Protein AF-A0A094K9C2-F1 (afdb_monomer_lite)

pLDDT: mean 90.81, std 15.38, range [32.78, 98.88]

Structure (mmCIF, N/CA/C/O backbone):
data_AF-A0A094K9C2-F1
#
_entry.id   AF-A0A094K9C2-F1
#
loop_
_atom_site.group_PDB
_atom_site.id
_atom_site.type_symbol
_atom_site.label_atom_id
_atom_site.label_alt_id
_atom_site.label_comp_id
_atom_site.label_asym_id
_atom_site.label_entity_id
_atom_site.label_seq_id
_atom_site.pdbx_PDB_ins_code
_atom_site.Cartn_x
_atom_site.Cartn_y
_atom_site.Cartn_z
_atom_site.occupancy
_atom_site.B_iso_or_equiv
_atom_site.auth_seq_id
_atom_site.auth_comp_id
_atom_site.auth_asym_id
_atom_site.auth_atom_id
_atom_site.pdbx_PDB_model_num
ATOM 1 N N . ILE A 1 1 ? -1.248 -22.052 -5.541 1.00 94.19 1 ILE A N 1
ATOM 2 C CA . ILE A 1 1 ? -1.970 -20.773 -5.711 1.00 94.19 1 ILE A CA 1
ATOM 3 C C . ILE A 1 1 ? -3.415 -20.820 -5.223 1.00 94.19 1 ILE A C 1
ATOM 5 O O . ILE A 1 1 ? -3.643 -20.237 -4.182 1.00 94.19 1 ILE A O 1
ATOM 9 N N . LEU A 1 2 ? -4.373 -21.532 -5.845 1.00 97.00 2 LEU A N 1
ATOM 10 C CA . LEU A 1 2 ? -5.780 -21.527 -5.376 1.00 97.00 2 LEU A CA 1
ATOM 11 C C . LEU A 1 2 ? -5.938 -21.926 -3.900 1.00 97.00 2 LEU A C 1
ATOM 13 O O . LEU A 1 2 ? -6.577 -21.211 -3.142 1.00 97.00 2 LEU A O 1
ATOM 17 N N . ARG A 1 3 ? -5.263 -23.001 -3.473 1.00 98.62 3 ARG A N 1
ATOM 18 C CA . ARG A 1 3 ? -5.186 -23.404 -2.058 1.00 98.62 3 ARG A CA 1
ATOM 19 C C . ARG A 1 3 ? -4.728 -22.262 -1.142 1.00 98.62 3 ARG A C 1
ATOM 21 O O . ARG A 1 3 ? -5.264 -22.092 -0.056 1.00 98.62 3 ARG A O 1
ATOM 28 N N . ASP A 1 4 ? -3.720 -21.507 -1.570 1.00 98.69 4 ASP A N 1
ATOM 29 C CA . ASP A 1 4 ? -3.123 -20.438 -0.767 1.00 98.69 4 ASP A CA 1
ATOM 30 C C . ASP A 1 4 ? -4.064 -19.223 -0.717 1.00 98.69 4 ASP A C 1
ATOM 32 O O . ASP A 1 4 ? -4.244 -18.628 0.341 1.00 98.69 4 ASP A O 1
ATOM 36 N N . ILE A 1 5 ? -4.746 -18.922 -1.830 1.00 98.56 5 ILE A N 1
ATOM 37 C CA . ILE A 1 5 ? -5.812 -17.912 -1.886 1.00 98.56 5 ILE A CA 1
ATOM 38 C C . ILE A 1 5 ? -6.942 -18.281 -0.920 1.00 98.56 5 ILE A C 1
ATOM 40 O O . ILE A 1 5 ? -7.368 -17.438 -0.138 1.00 98.56 5 ILE A O 1
ATOM 44 N N . ASP A 1 6 ? -7.389 -19.537 -0.918 1.00 98.31 6 ASP A N 1
ATOM 45 C CA . ASP A 1 6 ? -8.469 -20.010 -0.044 1.00 98.31 6 ASP A CA 1
ATOM 46 C C . ASP A 1 6 ? -8.059 -19.987 1.448 1.00 98.31 6 ASP A C 1
ATOM 48 O O . ASP A 1 6 ? -8.864 -19.660 2.329 1.00 98.31 6 ASP A O 1
ATOM 52 N N . ALA A 1 7 ? -6.784 -20.253 1.751 1.00 98.62 7 ALA A N 1
ATOM 53 C CA . ALA A 1 7 ? -6.244 -20.121 3.104 1.00 98.62 7 ALA A CA 1
ATOM 54 C C . ALA A 1 7 ? -6.258 -18.660 3.592 1.00 98.62 7 ALA A C 1
ATOM 56 O O . ALA A 1 7 ? -6.648 -18.391 4.732 1.00 98.62 7 ALA A O 1
ATOM 57 N N . ILE A 1 8 ? -5.895 -17.707 2.728 1.00 98.69 8 ILE A N 1
ATOM 58 C CA . ILE A 1 8 ? -5.974 -16.272 3.037 1.00 98.69 8 ILE A CA 1
ATOM 59 C C . ILE A 1 8 ? -7.427 -15.794 3.110 1.00 98.69 8 ILE A C 1
ATOM 61 O O . ILE A 1 8 ? -7.769 -15.038 4.018 1.00 98.69 8 ILE A O 1
ATOM 65 N N . ALA A 1 9 ? -8.310 -16.296 2.244 1.00 98.62 9 ALA A N 1
ATOM 66 C CA . ALA A 1 9 ? -9.741 -16.001 2.278 1.00 98.62 9 ALA A CA 1
ATOM 67 C C . ALA A 1 9 ? -10.360 -16.336 3.642 1.00 98.62 9 ALA A C 1
ATOM 69 O O . ALA A 1 9 ? -11.188 -15.584 4.149 1.00 98.62 9 ALA A O 1
ATOM 70 N N . THR A 1 10 ? -9.906 -17.419 4.281 1.00 98.50 10 THR A N 1
ATOM 71 C CA . THR A 1 10 ? -10.320 -17.773 5.648 1.00 98.50 10 THR A CA 1
ATOM 72 C C . THR A 1 10 ? -9.982 -16.665 6.652 1.00 98.50 10 THR A C 1
ATOM 74 O O . THR A 1 10 ? -10.797 -16.352 7.516 1.00 98.50 10 THR A O 1
ATOM 77 N N . GLN A 1 11 ? -8.814 -16.026 6.533 1.00 98.69 11 GLN A N 1
ATOM 78 C CA . GLN A 1 11 ? -8.417 -14.933 7.429 1.00 98.69 11 GLN A CA 1
ATOM 79 C C . GLN A 1 11 ? -9.176 -13.641 7.123 1.00 98.69 11 GLN A C 1
ATOM 81 O O . GLN A 1 11 ? -9.660 -12.980 8.038 1.00 98.69 11 GLN A O 1
ATOM 86 N N . LEU A 1 12 ? -9.353 -13.316 5.843 1.00 98.69 12 LEU A N 1
ATOM 87 C CA . LEU A 1 12 ? -10.124 -12.144 5.422 1.00 98.69 12 LEU A CA 1
ATOM 88 C C . LEU A 1 12 ? -11.598 -12.255 5.844 1.00 98.69 12 LEU A C 1
ATOM 90 O O . LEU A 1 12 ? -12.168 -11.280 6.325 1.00 98.69 12 LEU A O 1
ATOM 94 N N . LYS A 1 13 ? -12.186 -13.459 5.797 1.00 98.31 13 LYS A N 1
ATOM 95 C CA . LYS A 1 13 ? -13.528 -13.727 6.339 1.00 98.31 13 LYS A CA 1
ATOM 96 C C . LYS A 1 13 ? -13.621 -13.497 7.844 1.00 98.31 13 LYS A C 1
ATOM 98 O O . LYS A 1 13 ? -14.653 -13.028 8.305 1.00 98.31 13 LYS A O 1
ATOM 103 N N . ARG A 1 14 ? -12.566 -13.777 8.619 1.00 98.56 14 ARG A N 1
ATOM 104 C CA . ARG A 1 14 ? -12.552 -13.455 10.060 1.00 98.56 14 ARG A CA 1
ATOM 105 C C . ARG A 1 14 ? -12.643 -11.947 10.289 1.00 98.56 14 ARG A C 1
ATOM 107 O O . ARG A 1 14 ? -13.400 -11.527 11.157 1.00 98.56 14 ARG A O 1
ATOM 114 N N . LEU A 1 15 ? -11.918 -11.152 9.498 1.00 98.50 15 LEU A N 1
ATOM 115 C CA . LEU A 1 15 ? -11.990 -9.687 9.550 1.00 98.50 15 LEU A CA 1
ATOM 116 C C . LEU A 1 15 ? -13.368 -9.179 9.110 1.00 98.50 15 LEU A C 1
ATOM 118 O O . LEU A 1 15 ? -13.949 -8.331 9.781 1.00 98.50 15 LEU A O 1
ATOM 122 N N . GLN A 1 16 ? -13.933 -9.758 8.049 1.00 97.62 16 GLN A N 1
ATOM 123 C CA . GLN A 1 16 ? -15.275 -9.418 7.577 1.00 97.62 16 GLN A CA 1
ATOM 124 C C . GLN A 1 16 ? -16.346 -9.698 8.632 1.00 97.62 16 GLN A C 1
ATOM 126 O O . GLN A 1 16 ? -17.168 -8.831 8.911 1.00 97.62 16 GLN A O 1
ATOM 131 N N . SER A 1 17 ? -16.320 -10.879 9.254 1.00 96.75 17 SER A N 1
ATOM 132 C CA . SER A 1 17 ? -17.255 -11.238 10.327 1.00 96.75 17 SER A CA 1
ATOM 133 C C . SER A 1 17 ? -17.129 -10.331 11.552 1.00 96.75 17 SER A C 1
ATOM 135 O O . SER A 1 17 ? -18.086 -10.199 12.307 1.00 96.75 17 SER A O 1
ATOM 137 N N . ALA A 1 18 ? -15.968 -9.701 11.746 1.00 97.19 18 ALA A N 1
ATOM 138 C CA . ALA A 1 18 ? -15.729 -8.712 12.792 1.00 97.19 18 ALA A CA 1
ATOM 139 C C . ALA A 1 18 ? -16.073 -7.269 12.364 1.00 97.19 18 ALA A C 1
ATOM 141 O O . ALA A 1 18 ? -15.839 -6.342 13.134 1.00 97.19 18 ALA A O 1
ATOM 142 N N . GLY A 1 19 ? -16.600 -7.055 11.152 1.00 94.88 19 GLY A N 1
ATOM 143 C CA . GLY A 1 19 ? -16.937 -5.724 10.639 1.00 94.88 19 GLY A CA 1
ATOM 144 C C . GLY A 1 19 ? -15.720 -4.850 10.317 1.00 94.88 19 GLY A C 1
ATOM 145 O O . GLY A 1 19 ? -15.840 -3.629 10.287 1.00 94.88 19 GLY A O 1
ATOM 146 N N . VAL A 1 20 ? -14.546 -5.449 10.096 1.00 96.62 20 VAL A N 1
ATOM 147 C CA . VAL A 1 20 ? -13.292 -4.719 9.862 1.00 96.62 20 VAL A CA 1
ATOM 148 C C . VAL A 1 20 ? -13.073 -4.517 8.358 1.00 96.62 20 VAL A C 1
ATOM 150 O O . VAL A 1 20 ? -12.839 -5.508 7.661 1.00 96.62 20 VAL A O 1
ATOM 153 N N . PRO A 1 21 ? -13.109 -3.280 7.829 1.00 97.06 21 PRO A N 1
ATOM 154 C CA . PRO A 1 21 ? -12.681 -3.006 6.460 1.00 97.06 21 PRO A CA 1
ATOM 155 C C . PRO A 1 21 ? -11.156 -3.125 6.329 1.00 97.06 21 PRO A C 1
ATOM 157 O O . PRO A 1 21 ? -10.413 -2.814 7.260 1.00 97.06 21 PRO A O 1
ATOM 160 N N . VAL A 1 22 ? -10.683 -3.567 5.163 1.00 98.56 22 VAL A N 1
ATOM 161 C CA . VAL A 1 22 ? -9.264 -3.850 4.912 1.00 98.56 22 VAL A CA 1
ATOM 162 C C . VAL A 1 22 ? -8.790 -3.133 3.656 1.00 98.56 22 VAL A C 1
ATOM 164 O O . VAL A 1 22 ? -9.311 -3.361 2.567 1.00 98.56 22 VAL A O 1
ATOM 167 N N . LEU A 1 23 ? -7.734 -2.332 3.797 1.00 98.75 23 LEU A N 1
ATOM 168 C CA . LEU A 1 23 ? -6.911 -1.875 2.679 1.00 98.75 23 LEU A CA 1
ATOM 169 C C . LEU A 1 23 ? -6.108 -3.073 2.142 1.00 98.75 23 LEU A C 1
ATOM 171 O O . LEU A 1 23 ? -5.071 -3.449 2.689 1.00 98.75 23 LEU A O 1
ATOM 175 N N . TRP A 1 24 ? -6.634 -3.731 1.111 1.00 98.88 24 TRP A N 1
ATOM 176 C CA . TRP A 1 24 ? -6.108 -4.978 0.564 1.00 98.88 24 TRP A CA 1
ATOM 177 C C . TRP A 1 24 ? -5.180 -4.700 -0.619 1.00 98.88 24 TRP A C 1
ATOM 179 O O . TRP A 1 24 ? -5.627 -4.337 -1.706 1.00 98.88 24 TRP A O 1
ATOM 189 N N . ARG A 1 25 ? -3.873 -4.899 -0.414 1.00 98.81 25 ARG A N 1
ATOM 190 C CA . ARG A 1 25 ? -2.814 -4.614 -1.398 1.00 98.81 25 ARG A CA 1
ATOM 191 C C . ARG A 1 25 ? -2.071 -5.890 -1.833 1.00 98.81 25 ARG A C 1
ATOM 193 O O . ARG A 1 25 ? -0.925 -6.108 -1.433 1.00 98.81 25 ARG A O 1
ATOM 200 N N . PRO A 1 26 ? -2.717 -6.796 -2.590 1.00 98.62 26 PRO A N 1
ATOM 201 C CA . PRO A 1 26 ? -2.094 -8.035 -3.037 1.00 98.62 26 PRO A CA 1
ATOM 202 C C . PRO A 1 26 ? -1.138 -7.786 -4.206 1.00 98.62 26 PRO A C 1
ATOM 204 O O . PRO A 1 26 ? -1.289 -6.820 -4.949 1.00 98.62 26 PRO A O 1
ATOM 207 N N . LEU A 1 27 ? -0.208 -8.722 -4.422 1.00 98.56 27 LEU A N 1
ATOM 208 C CA . LEU A 1 27 ? 0.710 -8.709 -5.570 1.00 98.56 27 LEU A CA 1
ATOM 209 C C . LEU A 1 27 ? 1.489 -7.383 -5.716 1.00 98.56 27 LEU A C 1
ATOM 211 O O . LEU A 1 27 ? 1.719 -6.924 -6.834 1.00 98.56 27 LEU A O 1
ATOM 215 N N . HIS A 1 28 ? 1.865 -6.765 -4.593 1.00 98.69 28 HIS A N 1
ATOM 216 C CA . HIS A 1 28 ? 2.581 -5.490 -4.571 1.00 98.69 28 HIS A CA 1
ATOM 217 C C . HIS A 1 28 ? 3.920 -5.547 -5.318 1.00 98.69 28 HIS A C 1
ATOM 219 O O . HIS A 1 28 ? 4.510 -6.618 -5.473 1.00 98.69 28 HIS A O 1
ATOM 225 N N . GLU A 1 29 ? 4.363 -4.397 -5.824 1.00 98.50 29 GLU A N 1
ATOM 226 C CA . GLU A 1 29 ? 5.619 -4.204 -6.555 1.00 98.50 29 GLU A CA 1
ATOM 227 C C . GLU A 1 29 ? 5.804 -5.138 -7.765 1.00 98.50 29 GLU A C 1
ATOM 229 O O . GLU A 1 29 ? 6.920 -5.492 -8.152 1.00 98.50 29 GLU A O 1
ATOM 234 N N . ALA A 1 30 ? 4.701 -5.554 -8.400 1.00 97.81 30 ALA A N 1
ATOM 235 C CA . ALA A 1 30 ? 4.742 -6.515 -9.502 1.00 97.81 30 ALA A CA 1
ATOM 236 C C . ALA A 1 30 ? 5.649 -6.052 -10.657 1.00 97.81 30 ALA A C 1
ATOM 238 O O . ALA A 1 30 ? 6.379 -6.868 -11.222 1.00 97.81 30 ALA A O 1
ATOM 239 N N . GLU A 1 31 ? 5.646 -4.753 -10.976 1.00 98.06 31 GLU A N 1
ATOM 240 C CA . GLU A 1 31 ? 6.431 -4.199 -12.088 1.00 98.06 31 GLU A CA 1
ATOM 241 C C . GLU A 1 31 ? 7.947 -4.327 -11.915 1.00 98.06 31 GLU A C 1
ATOM 243 O O . GLU A 1 31 ? 8.674 -4.335 -12.908 1.00 98.06 31 GLU A O 1
ATOM 248 N N . GLY A 1 32 ? 8.417 -4.476 -10.674 1.00 97.69 32 GLY A N 1
ATOM 249 C CA . GLY A 1 32 ? 9.825 -4.670 -10.356 1.00 97.69 32 GLY A CA 1
ATOM 250 C C . GLY A 1 32 ? 10.366 -6.043 -10.753 1.00 97.69 32 GLY A C 1
ATOM 251 O O . GLY A 1 32 ? 11.561 -6.212 -10.993 1.00 97.69 32 GLY A O 1
ATOM 252 N N . GLY A 1 33 ? 9.492 -7.051 -10.834 1.00 98.00 33 GLY A N 1
ATOM 253 C CA . GLY A 1 33 ? 9.846 -8.409 -11.252 1.00 98.00 33 GLY A CA 1
ATOM 254 C C . GLY A 1 33 ? 10.665 -9.226 -10.242 1.00 98.00 33 GLY A C 1
ATOM 255 O O . GLY A 1 33 ? 10.911 -10.406 -10.494 1.00 98.00 33 GLY A O 1
ATOM 256 N N . TRP A 1 34 ? 11.058 -8.649 -9.101 1.00 98.44 34 TRP A N 1
ATOM 257 C CA . TRP A 1 34 ? 11.782 -9.353 -8.032 1.00 98.44 34 TRP A CA 1
ATOM 258 C C . TRP A 1 34 ? 10.898 -10.314 -7.235 1.00 98.44 34 TRP A C 1
ATOM 260 O O . TRP A 1 34 ? 11.391 -11.308 -6.701 1.00 98.44 34 TRP A O 1
ATOM 270 N N . PHE A 1 35 ? 9.587 -10.078 -7.200 1.00 98.69 35 PHE A N 1
ATOM 271 C CA . PHE A 1 35 ? 8.633 -11.051 -6.687 1.00 98.69 35 PHE A CA 1
ATOM 272 C C . PHE A 1 35 ? 8.139 -11.994 -7.781 1.00 98.69 35 PHE A C 1
ATOM 274 O O . PHE A 1 35 ? 7.936 -11.612 -8.935 1.00 98.69 35 PHE A O 1
ATOM 281 N N . TRP A 1 36 ? 7.875 -13.248 -7.406 1.00 98.62 36 TRP A N 1
ATOM 282 C CA . TRP A 1 36 ? 7.502 -14.294 -8.362 1.00 98.62 36 TRP A CA 1
ATOM 283 C C . TRP A 1 36 ? 6.227 -13.965 -9.155 1.00 98.62 36 TRP A C 1
ATOM 285 O O . TRP A 1 36 ? 6.101 -14.391 -10.303 1.00 98.62 36 TRP A O 1
ATOM 295 N N . TRP A 1 37 ? 5.300 -13.191 -8.575 1.00 98.56 37 TRP A N 1
ATOM 296 C CA . TRP A 1 37 ? 4.070 -12.762 -9.249 1.00 98.56 37 TRP A CA 1
ATOM 297 C C . TRP A 1 37 ? 4.307 -11.706 -10.336 1.00 98.56 37 TRP A C 1
ATOM 299 O O . TRP A 1 37 ? 3.478 -11.575 -11.233 1.00 98.56 37 TRP A O 1
ATOM 309 N N . GLY A 1 38 ? 5.436 -10.993 -10.290 1.00 98.44 38 GLY A N 1
ATOM 310 C CA . GLY A 1 38 ? 5.886 -10.057 -11.323 1.00 98.44 38 GLY A CA 1
ATOM 311 C C . GLY A 1 38 ? 6.928 -10.635 -12.287 1.00 98.44 38 GLY A C 1
ATOM 312 O O . GLY A 1 38 ? 7.090 -10.155 -13.405 1.00 98.44 38 GLY A O 1
ATOM 313 N N . ALA A 1 39 ? 7.612 -11.717 -11.913 1.00 98.50 39 ALA A N 1
ATOM 314 C CA . ALA A 1 39 ? 8.785 -12.235 -12.628 1.00 98.50 39 ALA A CA 1
ATOM 315 C C . ALA A 1 39 ? 8.549 -12.666 -14.094 1.00 98.50 39 ALA A C 1
ATOM 317 O O . ALA A 1 39 ? 9.507 -12.889 -14.836 1.00 98.50 39 ALA A O 1
ATOM 318 N N . LYS A 1 40 ? 7.292 -12.834 -14.525 1.00 98.50 40 LYS A N 1
ATOM 319 C CA . LYS A 1 40 ? 6.918 -13.209 -15.905 1.00 98.50 40 LYS A CA 1
ATOM 320 C C . LYS A 1 40 ? 6.198 -12.091 -16.668 1.00 98.50 40 LYS A C 1
ATOM 322 O O . LYS A 1 40 ? 5.571 -12.358 -17.691 1.00 98.50 40 LYS A O 1
ATOM 327 N N . GLY A 1 41 ? 6.333 -10.851 -16.203 1.00 98.25 41 GLY A N 1
ATOM 328 C CA . GLY A 1 41 ? 5.797 -9.663 -16.857 1.00 98.25 41 GLY A CA 1
ATOM 329 C C . GLY A 1 41 ? 4.325 -9.390 -16.543 1.00 98.25 41 GLY A C 1
ATOM 330 O O . GLY A 1 41 ? 3.664 -10.118 -15.800 1.00 98.25 41 GLY A O 1
ATOM 331 N N . ALA A 1 42 ? 3.817 -8.316 -17.147 1.00 97.88 42 ALA A N 1
ATOM 332 C CA . ALA A 1 42 ? 2.510 -7.750 -16.835 1.00 97.88 42 ALA A CA 1
ATOM 333 C C . ALA A 1 42 ? 1.330 -8.698 -17.093 1.00 97.88 42 ALA A C 1
ATOM 335 O O . ALA A 1 42 ? 0.374 -8.717 -16.321 1.00 97.88 42 ALA A O 1
ATOM 336 N N . ASP A 1 43 ? 1.358 -9.482 -18.172 1.00 97.94 43 ASP A N 1
ATOM 337 C CA . ASP A 1 43 ? 0.195 -10.282 -18.567 1.00 97.94 43 ASP A CA 1
ATOM 338 C C . ASP A 1 43 ? -0.122 -11.419 -17.579 1.00 97.94 43 ASP A C 1
ATOM 340 O O . ASP A 1 43 ? -1.281 -11.529 -17.164 1.00 97.94 43 ASP A O 1
ATOM 344 N N . PRO A 1 44 ? 0.851 -12.240 -17.129 1.00 98.06 44 PRO A N 1
ATOM 345 C CA . PRO A 1 44 ? 0.619 -13.177 -16.032 1.00 98.06 44 PRO A CA 1
ATOM 346 C C . PRO A 1 44 ? 0.204 -12.496 -14.722 1.00 98.06 44 PRO A C 1
ATOM 348 O O . PRO A 1 44 ? -0.691 -13.005 -14.048 1.00 98.06 44 PRO A O 1
ATOM 351 N N . ALA A 1 45 ? 0.792 -11.343 -14.383 1.00 98.25 45 ALA A N 1
ATOM 352 C CA . ALA A 1 45 ? 0.457 -10.607 -13.163 1.00 98.25 45 ALA A CA 1
ATOM 353 C C . ALA A 1 45 ? -1.008 -10.131 -13.162 1.00 98.25 45 ALA A C 1
ATOM 355 O O . ALA A 1 45 ? -1.739 -10.390 -12.207 1.00 98.25 45 ALA A O 1
ATOM 356 N N . LYS A 1 46 ? -1.481 -9.534 -14.266 1.00 97.81 46 LYS A N 1
ATOM 357 C CA . LYS A 1 46 ? -2.886 -9.111 -14.431 1.00 97.81 46 LYS A CA 1
ATOM 358 C C . LYS A 1 46 ? -3.856 -10.296 -14.393 1.00 97.81 46 LYS A C 1
ATOM 360 O O . LYS A 1 46 ? -4.917 -10.194 -13.783 1.00 97.81 46 LYS A O 1
ATOM 365 N N . LYS A 1 47 ? -3.493 -11.442 -14.985 1.00 97.38 47 LYS A N 1
ATOM 366 C CA . LYS A 1 47 ? -4.300 -12.677 -14.898 1.00 97.38 47 LYS A CA 1
ATOM 367 C C . LYS A 1 47 ? -4.396 -13.198 -13.464 1.00 97.38 47 LYS A C 1
ATOM 369 O O . LYS A 1 47 ? -5.471 -13.616 -13.042 1.00 97.38 47 LYS A O 1
ATOM 374 N N . LEU A 1 48 ? -3.298 -13.157 -12.709 1.00 98.38 48 LEU A N 1
ATOM 375 C CA . LEU A 1 48 ? -3.292 -13.549 -11.300 1.00 98.38 48 LEU A CA 1
ATOM 376 C C . LEU A 1 48 ? -4.101 -12.574 -10.433 1.00 98.38 48 LEU A C 1
ATOM 378 O O . LEU A 1 48 ? -4.818 -13.018 -9.539 1.00 98.38 48 LEU A O 1
ATOM 382 N N . TYR A 1 49 ? -4.034 -11.273 -10.719 1.00 98.50 49 TYR A N 1
ATOM 383 C CA . TYR A 1 49 ? -4.850 -10.260 -10.049 1.00 98.50 49 TYR A CA 1
ATOM 384 C C . TYR A 1 49 ? -6.348 -10.505 -10.276 1.00 98.50 49 TYR A C 1
ATOM 386 O O . TYR A 1 49 ? -7.111 -10.574 -9.317 1.00 98.50 49 TYR A O 1
ATOM 394 N N . ALA A 1 50 ? -6.761 -10.736 -11.527 1.00 96.31 50 ALA A N 1
ATOM 395 C CA . ALA A 1 50 ? -8.146 -11.073 -11.858 1.00 96.31 50 ALA A CA 1
ATOM 396 C C . ALA A 1 50 ? -8.610 -12.375 -11.178 1.00 96.31 50 ALA A C 1
ATOM 398 O O . ALA A 1 50 ? -9.732 -12.441 -10.682 1.00 96.31 50 ALA A O 1
ATOM 399 N N . LEU A 1 51 ? -7.736 -13.388 -11.094 1.00 97.94 51 LEU A N 1
ATOM 400 C CA . LEU A 1 51 ? -8.022 -14.630 -10.371 1.00 97.94 51 LEU A CA 1
ATOM 401 C C . LEU A 1 51 ? -8.232 -14.386 -8.871 1.00 97.94 51 LEU A C 1
ATOM 403 O O . LEU A 1 51 ? -9.151 -14.954 -8.289 1.00 97.94 51 LEU A O 1
ATOM 407 N N . LEU A 1 52 ? -7.385 -13.567 -8.239 1.00 98.38 52 LEU A N 1
ATOM 408 C CA . LEU A 1 52 ? -7.551 -13.183 -6.836 1.00 98.38 52 LEU A CA 1
ATOM 409 C C . LEU A 1 52 ? -8.872 -12.452 -6.620 1.00 98.38 52 LEU A C 1
ATOM 411 O O . LEU A 1 52 ? -9.587 -12.796 -5.683 1.00 98.38 52 LEU A O 1
ATOM 415 N N . TYR A 1 53 ? -9.188 -11.478 -7.476 1.00 97.56 53 TYR A N 1
ATOM 416 C CA . TYR A 1 53 ? -10.427 -10.709 -7.396 1.00 97.56 53 TYR A CA 1
ATOM 417 C C . TYR A 1 53 ? -11.646 -11.624 -7.471 1.00 97.56 53 TYR A C 1
ATOM 419 O O . TYR A 1 53 ? -12.450 -11.659 -6.543 1.00 97.56 53 TYR A O 1
ATOM 427 N N . ASP A 1 54 ? -11.743 -12.442 -8.519 1.00 96.31 54 ASP A N 1
ATOM 428 C CA . ASP A 1 54 ? -12.868 -13.361 -8.685 1.00 96.31 54 ASP A CA 1
ATOM 429 C C . ASP A 1 54 ? -12.964 -14.364 -7.526 1.00 96.31 54 ASP A C 1
ATOM 431 O O . ASP A 1 54 ? -14.034 -14.571 -6.947 1.00 96.31 54 ASP A O 1
ATOM 435 N N . ARG A 1 55 ? -11.831 -14.941 -7.109 1.00 97.62 55 ARG A N 1
ATOM 436 C CA . ARG A 1 55 ? -11.821 -15.943 -6.043 1.00 97.62 55 ARG A CA 1
ATOM 437 C C . ARG A 1 55 ? -12.208 -15.346 -4.688 1.00 97.62 55 ARG A C 1
ATOM 439 O O . ARG A 1 55 ? -12.985 -15.963 -3.965 1.00 97.62 55 ARG A O 1
ATOM 446 N N . LEU A 1 56 ? -11.679 -14.179 -4.320 1.00 98.12 56 LEU A N 1
ATOM 447 C CA . LEU A 1 56 ? -11.948 -13.553 -3.021 1.00 98.12 56 LEU A CA 1
ATOM 448 C C . LEU A 1 56 ? -13.326 -12.880 -2.991 1.00 98.12 56 LEU A C 1
ATOM 450 O O . LEU A 1 56 ? -14.106 -13.132 -2.073 1.00 98.12 56 LEU A O 1
ATOM 454 N N . THR A 1 57 ? -13.649 -12.072 -3.998 1.00 94.50 57 THR A N 1
ATOM 455 C CA . THR A 1 57 ? -14.881 -11.277 -4.021 1.00 94.50 57 THR A CA 1
ATOM 456 C C . THR A 1 57 ? -16.082 -12.103 -4.465 1.00 94.50 57 THR A C 1
ATOM 458 O O . THR A 1 57 ? -17.054 -12.192 -3.718 1.00 94.50 57 THR A O 1
ATOM 461 N N . ASN A 1 58 ? -16.019 -12.775 -5.618 1.00 93.56 58 ASN A N 1
ATOM 462 C CA . ASN A 1 58 ? -17.187 -13.471 -6.172 1.00 93.56 58 ASN A CA 1
ATOM 463 C C . ASN A 1 58 ? -17.380 -14.860 -5.556 1.00 93.56 58 ASN A C 1
ATOM 465 O O . ASN A 1 58 ? -18.473 -15.196 -5.107 1.00 93.56 58 ASN A O 1
ATOM 469 N N . HIS A 1 59 ? -16.327 -15.681 -5.512 1.00 97.00 59 HIS A N 1
ATOM 470 C CA . HIS A 1 59 ? -16.438 -17.055 -5.015 1.00 97.00 59 HIS A CA 1
ATOM 471 C C . HIS A 1 59 ? -16.533 -17.122 -3.485 1.00 97.00 59 HIS A C 1
ATOM 473 O O . HIS A 1 59 ? -17.373 -17.844 -2.949 1.00 97.00 59 HIS A O 1
ATOM 479 N N . HIS A 1 60 ? -15.679 -16.386 -2.765 1.00 97.44 60 HIS A N 1
ATOM 480 C CA . HIS A 1 60 ? -15.694 -16.384 -1.299 1.00 97.44 60 HIS A CA 1
ATOM 481 C C . HIS A 1 60 ? -16.674 -15.379 -0.688 1.00 97.44 60 HIS A C 1
ATOM 483 O O . HIS A 1 60 ? -16.941 -15.501 0.508 1.00 97.44 60 HIS A O 1
ATOM 489 N N . GLY A 1 61 ? -17.228 -14.439 -1.461 1.00 97.12 61 GLY A N 1
ATOM 490 C CA . GLY A 1 61 ? -18.170 -13.434 -0.956 1.00 97.12 61 GLY A CA 1
ATOM 491 C C . GLY A 1 61 ? -17.524 -12.434 0.004 1.00 97.12 61 GLY A C 1
ATOM 492 O O . GLY A 1 61 ? -18.169 -11.992 0.959 1.00 97.12 61 GLY A O 1
ATOM 493 N N . ILE A 1 62 ? -16.233 -12.139 -0.184 1.00 98.56 62 ILE A N 1
ATOM 494 C CA . ILE A 1 62 ? -15.506 -11.188 0.657 1.00 98.56 62 ILE A CA 1
ATOM 495 C C . ILE A 1 62 ? -15.726 -9.775 0.103 1.00 98.56 62 ILE A C 1
ATOM 497 O O . ILE A 1 62 ? -15.290 -9.457 -1.003 1.00 98.56 62 ILE A O 1
ATOM 501 N N . ASN A 1 63 ? -16.410 -8.935 0.875 1.00 97.19 63 ASN A N 1
ATOM 502 C CA . ASN A 1 63 ? -16.883 -7.601 0.508 1.00 97.19 63 ASN A CA 1
ATOM 503 C C . ASN A 1 63 ? -16.368 -6.482 1.434 1.00 97.19 63 ASN A C 1
ATOM 505 O O . ASN A 1 63 ? -16.780 -5.336 1.287 1.00 97.19 63 ASN A O 1
ATOM 509 N N . ASN A 1 64 ? -15.460 -6.789 2.364 1.00 98.25 64 ASN A N 1
ATOM 510 C CA . ASN A 1 64 ? -14.811 -5.814 3.247 1.00 98.25 64 ASN A CA 1
ATOM 511 C C . ASN A 1 64 ? -13.425 -5.352 2.745 1.00 98.25 64 ASN A C 1
ATOM 513 O O . ASN A 1 64 ? -12.658 -4.787 3.525 1.00 98.25 64 ASN A O 1
ATOM 517 N N . LEU A 1 65 ? -13.072 -5.622 1.483 1.00 98.69 65 LEU A N 1
ATOM 518 C CA . LEU A 1 65 ? -11.768 -5.273 0.906 1.00 98.69 65 LEU A CA 1
ATOM 519 C C . LEU A 1 65 ? -11.868 -4.013 0.047 1.00 98.69 65 LEU A C 1
ATOM 521 O O . LEU A 1 65 ? -12.721 -3.935 -0.832 1.00 98.69 65 LEU A O 1
ATOM 525 N N . ILE A 1 66 ? -10.935 -3.089 0.258 1.00 98.69 66 ILE A N 1
ATOM 526 C CA . ILE A 1 66 ? -10.623 -1.977 -0.642 1.00 98.69 66 ILE A CA 1
ATOM 527 C C . ILE A 1 66 ? -9.360 -2.377 -1.405 1.00 98.69 66 ILE A C 1
ATOM 529 O O . ILE A 1 66 ? -8.290 -2.514 -0.809 1.00 98.69 66 ILE A O 1
ATOM 533 N N . TRP A 1 67 ? -9.481 -2.609 -2.707 1.00 98.75 67 TRP A N 1
ATOM 534 C CA . TRP A 1 67 ? -8.423 -3.150 -3.555 1.00 98.75 67 TRP A CA 1
ATOM 535 C C . TRP A 1 67 ? -7.422 -2.074 -3.975 1.00 98.75 67 TRP A C 1
ATOM 537 O O . TRP A 1 67 ? -7.754 -1.142 -4.711 1.00 98.75 67 TRP A O 1
ATOM 547 N N . ILE A 1 68 ? -6.167 -2.237 -3.557 1.00 98.88 68 ILE A N 1
ATOM 548 C CA . ILE A 1 68 ? -5.076 -1.301 -3.840 1.00 98.88 68 ILE A CA 1
ATOM 549 C C . ILE A 1 68 ? -4.113 -1.909 -4.857 1.00 98.88 68 ILE A C 1
ATOM 551 O O . ILE A 1 68 ? -3.511 -2.957 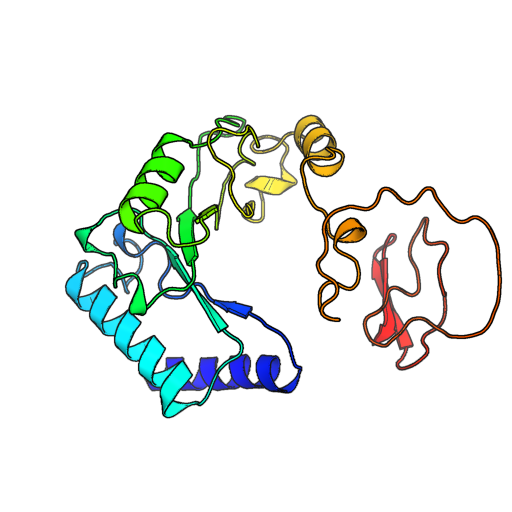-4.613 1.00 98.88 68 ILE A O 1
ATOM 555 N N . TRP A 1 69 ? -3.949 -1.236 -5.993 1.00 98.81 69 TRP A N 1
ATOM 556 C CA . TRP A 1 69 ? -2.966 -1.597 -7.012 1.00 98.81 69 TRP A CA 1
ATOM 557 C C . TRP A 1 69 ? -1.642 -0.864 -6.804 1.00 98.81 69 TRP A C 1
ATOM 559 O O . TRP A 1 69 ? -1.641 0.353 -6.650 1.00 98.81 69 TRP A O 1
ATOM 569 N N . ASN A 1 70 ? -0.520 -1.586 -6.866 1.00 98.69 70 ASN A N 1
ATOM 570 C CA . ASN A 1 70 ? 0.811 -1.050 -6.582 1.00 98.69 70 ASN A CA 1
ATOM 571 C C . ASN A 1 70 ? 1.776 -1.244 -7.765 1.00 98.69 70 ASN A C 1
ATOM 573 O O . ASN A 1 70 ? 2.555 -2.195 -7.823 1.00 98.69 70 ASN A O 1
ATOM 577 N N . SER A 1 71 ? 1.658 -0.354 -8.747 1.00 97.75 71 SER A N 1
ATOM 578 C CA . SER A 1 71 ? 2.561 -0.207 -9.894 1.00 97.75 71 SER A CA 1
ATOM 579 C C . SER A 1 71 ? 2.166 1.059 -10.659 1.00 97.75 71 SER A C 1
ATOM 581 O O . SER A 1 71 ? 0.977 1.358 -10.804 1.00 97.75 71 SER A O 1
ATOM 583 N N . VAL A 1 72 ? 3.160 1.805 -11.144 1.00 97.44 72 VAL A N 1
ATOM 584 C CA . VAL A 1 72 ? 2.962 3.084 -11.849 1.00 97.44 72 VAL A CA 1
ATOM 585 C C . VAL A 1 72 ? 2.940 2.907 -13.370 1.00 97.44 72 VAL A C 1
ATOM 587 O O . VAL A 1 72 ? 2.514 3.808 -14.095 1.00 97.44 72 VAL A O 1
ATOM 590 N N . ALA A 1 73 ? 3.412 1.764 -13.872 1.00 97.69 73 ALA A N 1
ATOM 591 C CA . ALA A 1 73 ? 3.510 1.476 -15.292 1.00 97.69 73 ALA A CA 1
ATOM 592 C C . ALA A 1 73 ? 2.157 1.086 -15.911 1.00 97.69 73 ALA A C 1
ATOM 594 O O . ALA A 1 73 ? 1.529 0.093 -15.543 1.00 97.69 73 ALA A O 1
ATOM 595 N N . THR A 1 74 ? 1.751 1.811 -16.959 1.00 97.69 74 THR A N 1
ATOM 596 C CA . THR A 1 74 ? 0.481 1.587 -17.672 1.00 97.69 74 THR A CA 1
ATOM 597 C C . THR A 1 74 ? 0.300 0.156 -18.181 1.00 97.69 74 THR A C 1
ATOM 599 O O . THR A 1 74 ? -0.811 -0.362 -18.151 1.00 97.69 74 THR A O 1
ATOM 602 N N . SER A 1 75 ? 1.369 -0.520 -18.615 1.00 98.12 75 SER A N 1
ATOM 603 C CA . SER A 1 75 ? 1.290 -1.895 -19.137 1.00 98.12 75 SER A CA 1
ATOM 604 C C . SER A 1 75 ? 0.870 -2.937 -18.090 1.00 98.12 75 SER A C 1
ATOM 606 O O . SER A 1 75 ? 0.329 -3.989 -18.453 1.00 98.12 75 SER A O 1
ATOM 608 N N . TRP A 1 76 ? 1.088 -2.636 -16.808 1.00 98.25 76 TRP A N 1
ATOM 609 C CA . TRP A 1 76 ? 0.791 -3.503 -15.669 1.00 98.25 76 TRP A CA 1
ATOM 610 C C . TRP A 1 76 ? -0.584 -3.243 -15.056 1.00 98.25 76 TRP A C 1
ATOM 612 O O . TRP A 1 76 ? -1.110 -4.106 -14.360 1.00 98.25 76 TRP A O 1
ATOM 622 N N . TYR A 1 77 ? -1.186 -2.092 -15.347 1.00 98.00 77 TYR A N 1
ATOM 623 C CA . TYR A 1 77 ? -2.426 -1.660 -14.723 1.00 98.00 77 TYR A CA 1
ATOM 624 C C . TYR A 1 77 ? -3.624 -2.548 -15.118 1.00 98.00 77 TYR A C 1
ATOM 626 O O . TYR A 1 77 ? -3.913 -2.682 -16.311 1.00 98.00 77 TYR A O 1
ATOM 634 N N . PRO A 1 78 ? -4.355 -3.146 -14.155 1.00 93.94 78 PRO A N 1
ATOM 635 C CA . PRO A 1 78 ? -5.515 -3.996 -14.444 1.00 93.94 78 PRO A CA 1
ATOM 636 C C . PRO A 1 78 ? -6.767 -3.203 -14.864 1.00 93.94 78 PRO A C 1
ATOM 638 O O . PRO A 1 78 ? -7.726 -3.798 -15.352 1.00 93.94 78 PRO A O 1
ATOM 641 N N . GLY A 1 79 ? -6.752 -1.872 -14.720 1.00 92.31 79 GLY A N 1
ATOM 642 C CA . GLY A 1 79 ? -7.830 -0.970 -15.126 1.00 92.31 79 GLY A CA 1
ATOM 643 C C . GLY A 1 79 ? -8.712 -0.492 -13.968 1.00 92.31 79 GLY A C 1
ATOM 644 O O . GLY A 1 79 ? -8.835 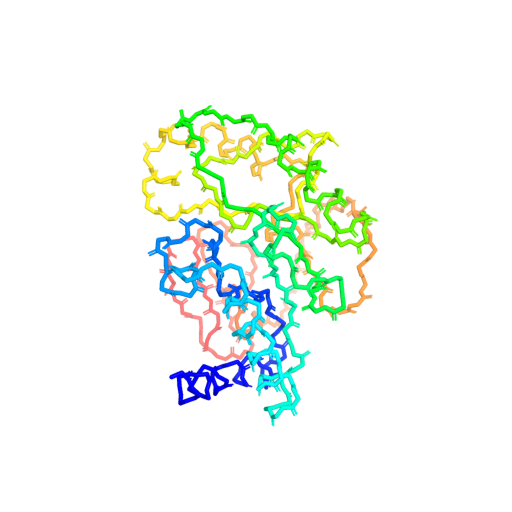-1.146 -12.934 1.00 92.31 79 GLY A O 1
ATOM 645 N N . ASN A 1 80 ? -9.378 0.651 -14.172 1.00 93.62 80 ASN A N 1
ATOM 646 C CA . ASN A 1 80 ? -10.203 1.324 -13.157 1.00 93.62 80 ASN A CA 1
ATOM 647 C C . ASN A 1 80 ? -11.356 0.466 -12.604 1.00 93.62 80 ASN A C 1
ATOM 649 O O . ASN A 1 80 ? -11.815 0.721 -11.495 1.00 93.62 80 ASN A O 1
ATOM 653 N N . ASN A 1 81 ? -11.832 -0.534 -13.350 1.00 90.75 81 ASN A N 1
ATOM 654 C CA . ASN A 1 81 ? -12.942 -1.393 -12.918 1.00 90.75 81 ASN A CA 1
ATOM 655 C C . ASN A 1 81 ? -12.513 -2.484 -11.926 1.00 90.75 81 ASN A C 1
ATOM 657 O O . ASN A 1 81 ? -13.372 -3.134 -11.342 1.00 90.75 81 ASN A O 1
ATOM 661 N N . ALA A 1 82 ? -11.208 -2.710 -11.768 1.00 87.75 82 ALA A N 1
ATOM 662 C CA . ALA A 1 82 ? -10.665 -3.783 -10.940 1.00 87.75 82 ALA A CA 1
ATOM 663 C C . ALA A 1 82 ? -9.991 -3.277 -9.654 1.00 87.75 82 ALA A C 1
ATOM 665 O O . ALA A 1 82 ? -9.537 -4.092 -8.859 1.00 87.75 82 ALA A O 1
ATOM 666 N N . VAL A 1 83 ? -9.887 -1.955 -9.460 1.00 96.25 83 VAL A N 1
ATOM 667 C CA . VAL A 1 83 ? -9.145 -1.341 -8.348 1.00 96.25 83 VAL A CA 1
ATOM 668 C C . VAL A 1 83 ? -9.955 -0.223 -7.697 1.00 96.25 83 VAL A C 1
ATOM 670 O O . VAL A 1 83 ? -10.651 0.533 -8.384 1.00 96.25 83 VAL A O 1
ATOM 673 N N . ASP A 1 84 ? -9.789 -0.057 -6.391 1.00 98.62 84 ASP A N 1
ATOM 674 C CA . ASP A 1 84 ? -10.370 1.045 -5.619 1.00 98.62 84 ASP A CA 1
ATOM 675 C C . ASP A 1 84 ? -9.350 2.170 -5.402 1.00 98.62 84 ASP A C 1
ATOM 677 O O . ASP A 1 84 ? -9.695 3.351 -5.440 1.00 98.62 84 ASP A O 1
ATOM 681 N N . MET A 1 85 ? -8.072 1.810 -5.247 1.00 98.81 85 MET A N 1
ATOM 682 C CA . MET A 1 85 ? -6.963 2.743 -5.043 1.00 98.81 85 MET A CA 1
ATOM 683 C C . MET A 1 85 ? -5.762 2.382 -5.917 1.00 98.81 85 MET A C 1
ATOM 685 O O . MET A 1 85 ? -5.551 1.219 -6.273 1.00 98.81 85 MET A O 1
ATOM 689 N N . VAL A 1 86 ? -4.939 3.384 -6.219 1.00 98.88 86 VAL A N 1
ATOM 690 C CA . VAL A 1 86 ? -3.628 3.195 -6.852 1.00 98.88 86 VAL A CA 1
ATOM 691 C C . VAL A 1 86 ? -2.527 3.673 -5.914 1.00 98.88 86 VAL A C 1
ATOM 693 O O . VAL A 1 86 ? -2.723 4.594 -5.121 1.00 98.88 86 VAL A O 1
ATOM 696 N N . SER A 1 87 ? -1.365 3.040 -5.971 1.00 98.81 87 SER A N 1
ATOM 697 C CA . SER A 1 87 ? -0.276 3.351 -5.060 1.00 98.81 87 SER A CA 1
ATOM 698 C C . SER A 1 87 ? 1.099 3.130 -5.670 1.00 98.81 87 SER A C 1
ATOM 700 O O . SER A 1 87 ? 1.250 2.516 -6.729 1.00 98.81 87 SER A O 1
ATOM 702 N N . ALA A 1 88 ? 2.106 3.633 -4.965 1.00 98.62 88 ALA A N 1
ATOM 703 C CA . ALA A 1 88 ? 3.508 3.336 -5.202 1.00 98.62 88 ALA A CA 1
ATOM 704 C C . ALA A 1 88 ? 4.207 3.031 -3.877 1.00 98.62 88 ALA A C 1
ATOM 706 O O . ALA A 1 88 ? 3.759 3.480 -2.819 1.00 98.62 88 ALA A O 1
ATOM 707 N N . ASP A 1 89 ? 5.317 2.308 -3.982 1.00 98.69 89 ASP A N 1
ATOM 708 C CA . ASP A 1 89 ? 6.268 2.074 -2.901 1.00 98.69 89 ASP A CA 1
ATOM 709 C C . ASP A 1 89 ? 7.564 2.795 -3.291 1.00 98.69 89 ASP A C 1
ATOM 711 O O . ASP A 1 89 ? 8.069 2.612 -4.403 1.00 98.69 89 ASP A O 1
ATOM 715 N N . ILE A 1 90 ? 8.049 3.712 -2.448 1.00 97.88 90 ILE A N 1
ATOM 716 C CA . ILE A 1 90 ? 9.164 4.602 -2.809 1.00 97.88 90 ILE A CA 1
ATOM 717 C C . ILE A 1 90 ? 10.177 4.668 -1.671 1.00 97.88 90 ILE A C 1
ATOM 719 O O . ILE A 1 90 ? 9.875 5.104 -0.563 1.00 97.88 90 ILE A O 1
ATOM 723 N N . TYR A 1 91 ? 11.424 4.318 -1.977 1.00 97.69 91 TYR A N 1
ATOM 724 C CA . TYR A 1 91 ? 12.532 4.311 -1.024 1.00 97.69 91 TYR A CA 1
ATOM 725 C C . TYR A 1 91 ? 13.648 5.276 -1.466 1.00 97.69 91 TYR A C 1
ATOM 727 O O . TYR A 1 91 ? 14.646 4.832 -2.037 1.00 97.69 91 TYR A O 1
ATOM 735 N N . PRO A 1 92 ? 13.492 6.600 -1.248 1.00 96.31 92 PRO A N 1
ATOM 736 C CA . PRO A 1 92 ? 14.554 7.575 -1.480 1.00 96.31 92 PRO A CA 1
ATOM 737 C C . PRO A 1 92 ? 15.744 7.363 -0.538 1.00 96.31 92 PRO A C 1
ATOM 739 O O . PRO A 1 92 ? 15.700 6.562 0.401 1.00 96.31 92 PRO A O 1
ATOM 742 N N . ASN A 1 93 ? 16.804 8.139 -0.759 1.00 97.25 93 ASN A N 1
ATOM 743 C CA . ASN A 1 93 ? 17.919 8.199 0.181 1.00 97.25 93 ASN A CA 1
ATOM 744 C C . ASN A 1 93 ? 17.435 8.659 1.567 1.00 97.25 93 ASN A C 1
ATOM 746 O O . ASN A 1 93 ? 16.521 9.472 1.685 1.00 97.25 93 ASN A O 1
ATOM 750 N N . ALA A 1 94 ? 18.080 8.168 2.626 1.00 96.50 94 ALA A N 1
ATOM 751 C CA . ALA A 1 94 ? 17.760 8.563 3.995 1.00 96.50 94 ALA A CA 1
ATOM 752 C C . ALA A 1 94 ? 17.797 10.099 4.164 1.00 96.50 94 ALA A C 1
ATOM 754 O O . ALA A 1 94 ? 18.780 10.737 3.782 1.00 96.50 94 ALA A O 1
ATOM 755 N N . GLY A 1 95 ? 16.726 10.680 4.715 1.00 94.44 95 GLY A N 1
ATOM 756 C CA . GLY A 1 95 ? 16.561 12.127 4.892 1.00 94.44 95 GLY A CA 1
ATOM 757 C C . GLY A 1 95 ? 16.090 12.906 3.653 1.00 94.44 95 GLY A C 1
ATOM 758 O O . GLY A 1 95 ? 15.850 14.109 3.759 1.00 94.44 95 GLY A O 1
ATOM 759 N N . ASP A 1 96 ? 15.930 12.266 2.490 1.00 96.38 96 ASP A N 1
ATOM 760 C CA . ASP A 1 96 ? 15.341 12.894 1.299 1.00 96.38 96 ASP A CA 1
ATOM 761 C C . ASP A 1 96 ? 13.811 12.922 1.398 1.00 96.38 96 ASP A C 1
ATOM 763 O O . ASP A 1 96 ? 13.103 12.084 0.844 1.00 96.38 96 ASP A O 1
ATOM 767 N N . HIS A 1 97 ? 13.293 13.925 2.100 1.00 96.06 97 HIS A N 1
ATOM 768 C CA . HIS A 1 97 ? 11.859 14.139 2.291 1.00 96.06 97 HIS A CA 1
ATOM 769 C C . HIS A 1 97 ? 11.158 14.779 1.078 1.00 96.06 97 HIS A C 1
ATOM 771 O O . HIS A 1 97 ? 10.141 15.449 1.241 1.00 96.06 97 HIS A O 1
ATOM 777 N N . SER A 1 98 ? 11.671 14.630 -0.148 1.00 95.19 98 SER A N 1
ATOM 778 C CA . SER A 1 98 ? 10.966 15.138 -1.331 1.00 95.19 98 SER A CA 1
ATOM 779 C C . SER A 1 98 ? 9.556 14.536 -1.443 1.00 95.19 98 SER A C 1
ATOM 781 O O . SER A 1 98 ? 9.325 13.361 -1.158 1.00 95.19 98 SER A O 1
ATOM 783 N N . ASN A 1 99 ? 8.586 15.349 -1.866 1.00 94.88 99 ASN A N 1
ATOM 784 C CA . ASN A 1 99 ? 7.157 15.004 -1.842 1.00 94.88 99 ASN A CA 1
ATOM 785 C C . ASN A 1 99 ? 6.718 13.938 -2.870 1.00 94.88 99 ASN A C 1
ATOM 787 O O . ASN A 1 99 ? 5.553 13.546 -2.914 1.00 94.88 99 ASN A O 1
ATOM 791 N N . GLN A 1 100 ? 7.633 13.476 -3.727 1.00 96.12 100 GLN A N 1
ATOM 792 C CA . GLN A 1 100 ? 7.379 12.462 -4.756 1.00 96.12 100 GLN A CA 1
ATOM 793 C C . GLN A 1 100 ? 6.296 12.850 -5.792 1.00 96.12 100 GLN A C 1
ATOM 795 O O . GLN A 1 100 ? 5.648 11.982 -6.387 1.00 96.12 100 GLN A O 1
ATOM 800 N N . ALA A 1 101 ? 6.124 14.149 -6.080 1.00 96.44 101 ALA A N 1
ATOM 801 C CA . ALA A 1 101 ? 5.079 14.665 -6.978 1.00 96.44 101 ALA A CA 1
ATOM 802 C C . ALA A 1 101 ? 5.095 14.083 -8.403 1.00 96.44 101 ALA A C 1
ATOM 804 O O . ALA A 1 101 ? 4.040 13.945 -9.028 1.00 96.44 101 ALA A O 1
ATOM 805 N N . SER A 1 102 ? 6.267 13.704 -8.928 1.00 96.25 102 SER A N 1
ATOM 806 C CA . SER A 1 102 ? 6.356 13.049 -10.242 1.00 96.25 102 SER A CA 1
ATOM 807 C C . SER A 1 102 ? 5.634 11.700 -10.246 1.00 96.25 102 SER A C 1
ATOM 809 O O . SER A 1 102 ? 4.854 11.413 -11.155 1.00 96.25 102 SER A O 1
ATOM 811 N N . THR A 1 103 ? 5.843 10.888 -9.207 1.00 97.50 103 THR A N 1
ATOM 812 C CA . THR A 1 103 ? 5.182 9.588 -9.063 1.00 97.50 103 THR A CA 1
ATOM 813 C C . THR A 1 103 ? 3.689 9.758 -8.821 1.00 97.50 103 THR A C 1
ATOM 815 O O . THR A 1 103 ? 2.888 9.098 -9.485 1.00 97.50 103 THR A O 1
ATOM 818 N N . PHE A 1 104 ? 3.305 10.708 -7.964 1.00 97.94 104 PHE A N 1
ATOM 819 C CA . PHE A 1 104 ? 1.900 11.056 -7.748 1.00 97.94 104 PHE A CA 1
ATOM 820 C C . PHE A 1 104 ? 1.198 11.425 -9.067 1.00 97.94 104 PHE A C 1
ATOM 822 O O . PHE A 1 104 ? 0.143 10.886 -9.391 1.00 97.94 104 PHE A O 1
ATOM 829 N N . SER A 1 105 ? 1.821 12.278 -9.886 1.00 97.31 105 SER A N 1
ATOM 830 C CA . SER A 1 105 ? 1.270 12.723 -11.176 1.00 97.31 105 SER A CA 1
ATOM 831 C C . SER A 1 105 ? 1.122 11.585 -12.191 1.00 97.31 105 SER A C 1
ATOM 833 O O . SER A 1 105 ? 0.162 11.563 -12.966 1.00 97.31 105 SER A O 1
ATOM 835 N N . LYS A 1 106 ? 2.043 10.611 -12.183 1.00 98.44 106 LYS A N 1
ATOM 836 C CA . LYS A 1 106 ? 1.940 9.402 -13.017 1.00 98.44 106 LYS A CA 1
ATOM 837 C C . LYS A 1 106 ? 0.754 8.541 -12.599 1.00 98.44 106 LYS A C 1
ATOM 839 O O . LYS A 1 106 ? -0.022 8.152 -13.463 1.00 98.44 106 LYS A O 1
ATOM 844 N N . LEU A 1 107 ? 0.571 8.301 -11.299 1.00 98.62 107 LE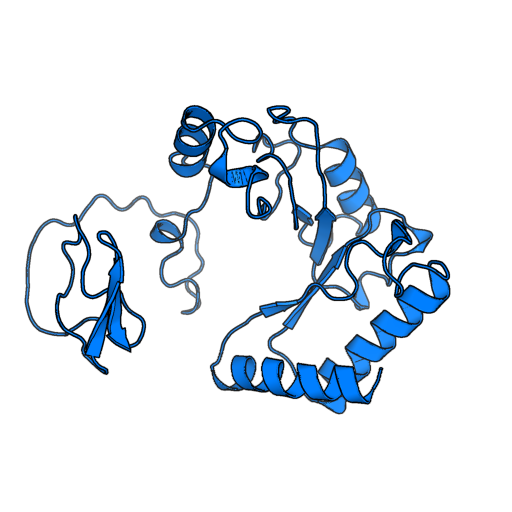U A N 1
ATOM 845 C CA . LEU A 1 107 ? -0.579 7.555 -10.773 1.00 98.62 107 LEU A CA 1
ATOM 846 C C . LEU A 1 107 ? -1.900 8.275 -11.062 1.00 98.62 107 LEU A C 1
ATOM 848 O O . LEU A 1 107 ? -2.855 7.648 -11.514 1.00 98.62 107 LEU A O 1
ATOM 852 N N . LYS A 1 108 ? -1.920 9.601 -10.898 1.00 98.19 108 LYS A N 1
ATOM 853 C CA . LYS A 1 108 ? -3.060 10.454 -11.246 1.00 98.19 108 LYS A CA 1
ATOM 854 C C . LYS A 1 108 ? -3.442 10.311 -12.717 1.00 98.19 108 LYS A C 1
ATOM 856 O O . LYS A 1 108 ? -4.611 10.135 -13.044 1.00 98.19 108 LYS A O 1
ATOM 861 N N . SER A 1 109 ? -2.450 10.334 -13.604 1.00 98.38 109 SER A N 1
ATOM 862 C CA . SER A 1 109 ? -2.661 10.133 -15.041 1.00 98.38 109 SER A CA 1
ATOM 863 C C . SER A 1 109 ? -3.101 8.702 -15.361 1.00 98.38 109 SER A C 1
ATOM 865 O O . SER A 1 109 ? -3.973 8.506 -16.202 1.00 98.38 109 SER A O 1
ATOM 867 N N . LEU A 1 110 ? -2.539 7.705 -14.669 1.00 98.31 110 LEU A N 1
ATOM 868 C CA . LEU A 1 110 ? -2.833 6.285 -14.865 1.00 98.31 110 LEU A CA 1
ATOM 869 C C . LEU A 1 110 ? -4.309 5.959 -14.617 1.00 98.31 110 LEU A C 1
ATOM 871 O O . LEU A 1 110 ? -4.917 5.232 -15.400 1.00 98.31 110 LEU A O 1
ATOM 875 N N . CYS A 1 111 ? -4.881 6.501 -13.542 1.00 97.12 111 CYS A N 1
ATOM 876 C CA . CYS A 1 111 ? -6.279 6.281 -13.178 1.00 97.12 111 CYS A CA 1
ATOM 877 C C . CYS A 1 111 ? -7.237 7.349 -13.733 1.00 97.12 111 CYS A C 1
ATOM 879 O O . CYS A 1 111 ? -8.448 7.253 -13.515 1.00 97.12 111 CYS A O 1
ATOM 881 N N . GLY A 1 112 ? -6.726 8.366 -14.435 1.00 97.62 112 GLY A N 1
ATOM 882 C CA . GLY A 1 112 ? -7.521 9.489 -14.935 1.00 97.62 112 GLY A CA 1
ATOM 883 C C . GLY A 1 112 ? -8.158 10.326 -13.821 1.00 97.62 112 GLY A C 1
ATOM 884 O O . GLY A 1 112 ? -9.307 10.727 -13.958 1.00 97.62 112 GLY A O 1
ATOM 885 N N . ASP A 1 113 ? -7.442 10.529 -12.710 1.00 96.81 113 ASP A N 1
ATOM 886 C CA . ASP A 1 113 ? -7.900 11.270 -11.519 1.00 96.81 113 ASP A CA 1
ATOM 887 C C . ASP A 1 113 ? -9.200 10.732 -10.888 1.00 96.81 113 ASP A C 1
ATOM 889 O O . ASP A 1 113 ? -9.956 11.460 -10.254 1.00 96.81 113 ASP A O 1
ATOM 893 N N . SER A 1 114 ? -9.494 9.443 -11.087 1.00 97.31 114 SER A N 1
ATOM 894 C CA . SER A 1 114 ? -10.742 8.820 -10.617 1.00 97.31 114 SER A CA 1
ATOM 895 C C . SER A 1 114 ? -10.575 7.938 -9.378 1.00 97.31 114 SER A C 1
ATOM 897 O O . SER A 1 114 ? -11.548 7.350 -8.904 1.00 97.31 114 SER A O 1
ATOM 899 N N . LYS A 1 115 ? -9.345 7.802 -8.866 1.00 97.94 115 LYS A N 1
ATOM 900 C CA . LYS A 1 115 ? -8.986 6.886 -7.773 1.00 97.94 115 LYS A CA 1
ATOM 901 C C . LYS A 1 115 ? -8.155 7.597 -6.718 1.00 97.94 115 LYS A C 1
ATOM 903 O O . LYS A 1 115 ? -7.314 8.428 -7.053 1.00 97.94 115 LYS A O 1
ATOM 908 N N . THR A 1 116 ? -8.329 7.198 -5.462 1.00 98.31 116 THR A N 1
ATOM 909 C CA . THR A 1 116 ? -7.465 7.629 -4.357 1.00 98.31 116 THR A CA 1
ATOM 910 C C . THR A 1 116 ? -6.036 7.125 -4.575 1.00 98.31 116 THR A C 1
ATOM 912 O O . THR A 1 116 ? -5.833 5.980 -4.992 1.00 98.31 116 THR A O 1
ATOM 915 N N . ILE A 1 117 ? -5.051 7.979 -4.279 1.00 98.56 117 ILE A N 1
ATOM 916 C CA . ILE A 1 117 ? -3.623 7.723 -4.503 1.00 98.56 117 ILE A CA 1
ATOM 917 C C . ILE A 1 117 ? -2.895 7.673 -3.158 1.00 98.56 117 ILE A C 1
ATOM 919 O O . ILE A 1 117 ? -2.989 8.618 -2.374 1.00 98.56 117 ILE A O 1
ATOM 923 N N . ALA A 1 118 ? -2.161 6.594 -2.887 1.00 98.44 118 ALA A N 1
ATOM 924 C CA . ALA A 1 118 ? -1.444 6.400 -1.623 1.00 98.44 118 ALA A CA 1
ATOM 925 C C . ALA A 1 118 ? 0.036 6.045 -1.821 1.00 98.44 118 ALA A C 1
ATOM 927 O O . ALA A 1 118 ? 0.414 5.450 -2.831 1.00 98.44 118 ALA A O 1
ATOM 928 N N . LEU A 1 119 ? 0.864 6.391 -0.835 1.00 98.06 119 LEU A N 1
ATOM 929 C CA . LEU A 1 119 ? 2.260 5.969 -0.755 1.00 98.06 119 LEU A CA 1
ATOM 930 C C . LEU A 1 119 ? 2.328 4.746 0.165 1.00 98.06 119 LEU A C 1
ATOM 932 O O . LEU A 1 119 ? 2.469 4.863 1.380 1.00 98.06 119 LEU A O 1
ATOM 936 N N . THR A 1 120 ? 2.098 3.561 -0.396 1.00 98.56 120 THR A N 1
ATOM 937 C CA . THR A 1 120 ? 1.792 2.360 0.394 1.00 98.56 120 THR A CA 1
ATOM 938 C C . THR A 1 120 ? 2.969 1.775 1.146 1.00 98.56 120 THR A C 1
ATOM 940 O O . THR A 1 120 ? 2.736 1.070 2.124 1.00 98.56 120 THR A O 1
ATOM 943 N N . GLU A 1 121 ? 4.186 2.096 0.721 1.00 98.56 121 GLU A N 1
ATOM 944 C CA . GLU A 1 121 ? 5.406 1.941 1.498 1.00 98.56 121 GLU A CA 1
ATOM 945 C C . GLU A 1 121 ? 6.353 3.101 1.199 1.00 98.56 121 GLU A C 1
ATOM 947 O O . GLU A 1 121 ? 6.437 3.593 0.067 1.00 98.56 121 GLU A O 1
ATOM 952 N N . CYS A 1 122 ? 7.106 3.523 2.207 1.00 98.19 122 CYS A N 1
ATOM 953 C CA . CYS A 1 122 ? 8.227 4.412 2.002 1.00 98.19 122 CYS A CA 1
ATOM 954 C C . CYS A 1 122 ? 9.370 4.194 2.988 1.00 98.19 122 CYS A C 1
ATOM 956 O O . CYS A 1 122 ? 9.188 3.732 4.114 1.00 98.19 122 CYS A O 1
ATOM 958 N N . GLY A 1 123 ? 10.576 4.570 2.565 1.00 97.94 123 GLY A N 1
ATOM 959 C CA . GLY A 1 123 ? 11.721 4.645 3.474 1.00 97.94 123 GLY A CA 1
ATOM 960 C C . GLY A 1 123 ? 11.703 5.908 4.337 1.00 97.94 123 GLY A C 1
ATOM 961 O O . GLY A 1 123 ? 12.074 5.891 5.509 1.00 97.94 123 GLY A O 1
ATOM 962 N N . VAL A 1 124 ? 11.237 7.011 3.759 1.00 97.31 124 VAL A N 1
ATOM 963 C CA . VAL A 1 124 ? 11.187 8.343 4.369 1.00 97.31 124 VAL A CA 1
ATOM 964 C C . VAL A 1 124 ? 9.775 8.900 4.220 1.00 97.31 124 VAL A C 1
ATOM 966 O O . VAL A 1 124 ? 9.120 8.676 3.200 1.00 97.31 124 VAL A O 1
ATOM 969 N N . ILE A 1 125 ? 9.283 9.607 5.232 1.00 97.06 125 ILE A N 1
ATOM 970 C CA . ILE A 1 125 ? 8.010 10.323 5.147 1.00 97.06 125 ILE A CA 1
ATOM 971 C C . ILE A 1 125 ? 8.173 11.425 4.088 1.00 97.06 125 ILE A C 1
ATOM 973 O O . ILE A 1 125 ? 9.118 12.212 4.200 1.00 97.06 125 ILE A O 1
ATOM 977 N N . PRO A 1 126 ? 7.313 11.486 3.057 1.00 96.00 126 PRO A N 1
ATOM 978 C CA . PRO A 1 126 ? 7.380 12.555 2.072 1.00 96.00 126 PRO A CA 1
ATOM 979 C C . PRO A 1 126 ? 6.953 13.877 2.713 1.00 96.00 126 PRO A C 1
ATOM 981 O O . PRO A 1 126 ? 6.064 13.905 3.564 1.00 96.00 126 PRO A O 1
ATOM 984 N N . ASP A 1 127 ? 7.519 14.987 2.248 1.00 92.19 127 ASP A N 1
ATOM 985 C CA . ASP A 1 127 ? 6.923 16.294 2.493 1.00 92.19 127 ASP A CA 1
ATOM 986 C C . ASP A 1 127 ? 5.457 16.287 2.030 1.00 92.19 127 ASP A C 1
ATOM 988 O O . ASP A 1 127 ? 5.140 15.916 0.898 1.00 92.19 127 ASP A O 1
ATOM 992 N N . TRP A 1 128 ? 4.558 16.692 2.922 1.00 83.44 128 TRP A N 1
ATOM 993 C CA . TRP A 1 128 ? 3.103 16.614 2.750 1.00 83.44 128 TRP A CA 1
ATOM 994 C C . TRP A 1 128 ? 2.527 17.849 2.036 1.00 83.44 128 TRP A C 1
ATOM 996 O O . TRP A 1 128 ? 1.384 18.248 2.269 1.00 83.44 128 TRP A O 1
ATOM 1006 N N . SER A 1 129 ? 3.323 18.500 1.181 1.00 74.50 129 SER A N 1
ATOM 1007 C CA . SER A 1 129 ? 2.899 19.682 0.427 1.00 74.50 129 SER A CA 1
ATOM 1008 C C . SER A 1 129 ? 1.774 19.386 -0.574 1.00 74.50 129 SER A C 1
ATOM 1010 O O . SER A 1 129 ? 1.610 18.281 -1.089 1.00 74.50 129 SER A O 1
ATOM 1012 N N . SER A 1 130 ? 1.011 20.428 -0.919 1.00 74.19 130 SER A N 1
ATOM 1013 C CA . SER A 1 130 ? -0.226 20.335 -1.712 1.00 74.19 130 SER A CA 1
ATOM 1014 C C . SER A 1 130 ? -0.069 19.807 -3.145 1.00 74.19 130 SER A C 1
ATOM 1016 O O . SER A 1 130 ? -1.067 19.466 -3.774 1.00 74.19 130 SER A O 1
ATOM 1018 N N . SER A 1 131 ? 1.152 19.730 -3.684 1.00 85.50 131 SER A N 1
ATOM 1019 C CA . SER A 1 131 ? 1.385 19.235 -5.053 1.00 85.50 131 SER A CA 1
ATOM 1020 C C . SER A 1 131 ? 1.378 17.705 -5.179 1.00 85.50 131 SER A C 1
ATOM 1022 O O . SER A 1 131 ? 1.253 17.192 -6.291 1.00 85.50 131 SER A O 1
ATOM 1024 N N . ALA A 1 132 ? 1.468 16.980 -4.060 1.00 93.56 132 ALA A N 1
ATOM 1025 C CA . ALA A 1 132 ? 1.387 15.522 -4.004 1.00 93.56 132 ALA A CA 1
ATOM 1026 C C . ALA A 1 132 ? 0.578 15.082 -2.768 1.00 93.56 132 ALA A C 1
ATOM 1028 O O . ALA A 1 132 ? 1.157 14.605 -1.791 1.00 93.56 132 ALA A O 1
ATOM 1029 N N . PRO A 1 133 ? -0.754 15.273 -2.769 1.00 93.69 133 PRO A N 1
ATOM 1030 C CA . PRO A 1 133 ? -1.602 14.963 -1.622 1.00 93.69 133 PRO A CA 1
ATOM 1031 C C . PRO A 1 133 ? -1.824 13.448 -1.490 1.00 93.69 133 PRO A C 1
ATOM 1033 O O . PRO A 1 133 ? -2.888 12.924 -1.822 1.00 93.69 133 PRO A O 1
ATOM 1036 N N . TRP A 1 134 ? -0.799 12.726 -1.035 1.00 96.81 134 TRP A N 1
ATOM 1037 C CA . TRP A 1 134 ? -0.883 11.301 -0.720 1.00 96.81 134 TRP A CA 1
ATOM 1038 C C . TRP A 1 134 ? -1.952 11.061 0.348 1.00 96.81 134 TRP A C 1
ATOM 1040 O O . TRP A 1 134 ? -1.913 11.674 1.411 1.00 96.81 134 TRP A O 1
ATOM 1050 N N . ALA A 1 135 ? -2.891 10.147 0.087 1.00 96.50 135 ALA A N 1
ATOM 1051 C CA . ALA A 1 135 ? -3.975 9.847 1.025 1.00 96.50 135 ALA A CA 1
ATOM 1052 C C . ALA A 1 135 ? -3.459 9.309 2.368 1.00 96.50 135 ALA A C 1
ATOM 1054 O O . ALA A 1 135 ? -4.035 9.584 3.415 1.00 96.50 135 ALA A O 1
ATOM 1055 N N . TYR A 1 136 ? -2.373 8.539 2.318 1.00 97.44 136 TYR A N 1
ATOM 1056 C CA . TYR A 1 136 ? -1.558 8.154 3.461 1.00 97.44 136 TYR A CA 1
ATOM 1057 C C . TYR A 1 136 ? -0.151 7.780 2.982 1.00 97.44 136 TYR A C 1
ATOM 1059 O O . TYR A 1 136 ? 0.066 7.536 1.787 1.00 97.44 136 TYR A O 1
ATOM 1067 N N . TRP A 1 137 ? 0.779 7.690 3.931 1.00 97.25 137 TRP A N 1
ATOM 1068 C CA . TRP A 1 137 ? 2.077 7.041 3.766 1.00 97.25 137 TRP A CA 1
ATOM 1069 C C . TRP A 1 137 ? 2.260 5.949 4.821 1.00 97.25 137 TRP A C 1
ATOM 1071 O O . TRP A 1 137 ? 1.650 5.997 5.890 1.00 97.25 137 TRP A O 1
ATOM 1081 N N . LEU A 1 138 ? 3.112 4.969 4.534 1.00 98.19 138 LEU A N 1
ATOM 1082 C CA . LEU A 1 138 ? 3.491 3.932 5.489 1.00 98.19 138 LEU A CA 1
ATOM 1083 C C . LEU A 1 138 ? 5.007 3.774 5.474 1.00 98.19 138 LEU A C 1
ATOM 1085 O O . LEU A 1 138 ? 5.571 3.223 4.535 1.00 98.19 138 LEU A O 1
ATOM 1089 N N . VAL A 1 139 ? 5.670 4.257 6.526 1.00 98.25 139 VAL A N 1
ATOM 1090 C CA . VAL A 1 139 ? 7.116 4.063 6.675 1.00 98.25 139 VAL A CA 1
ATOM 1091 C C . VAL A 1 139 ? 7.387 2.597 6.974 1.00 98.25 139 VAL A C 1
ATOM 1093 O O . VAL A 1 139 ? 6.779 2.031 7.888 1.00 98.25 139 VAL A O 1
ATOM 1096 N N . TRP A 1 140 ? 8.299 1.981 6.228 1.00 98.19 140 TRP A N 1
ATOM 1097 C CA . TRP A 1 140 ? 8.666 0.593 6.472 1.00 98.19 140 TRP A CA 1
ATOM 1098 C C . TRP A 1 140 ? 9.268 0.401 7.869 1.00 98.19 140 TRP A C 1
ATOM 1100 O O . TRP A 1 140 ? 9.797 1.321 8.497 1.00 98.19 140 TRP A O 1
ATOM 1110 N N . GLY A 1 141 ? 9.174 -0.823 8.383 1.00 95.88 141 GLY A N 1
ATOM 1111 C CA . GLY A 1 141 ? 9.668 -1.147 9.716 1.00 95.88 141 GLY A CA 1
ATOM 1112 C C . GLY A 1 141 ? 11.196 -1.098 9.839 1.00 95.88 141 GLY A C 1
ATOM 1113 O O . GLY A 1 141 ? 11.946 -0.936 8.874 1.00 95.88 141 GLY A O 1
ATOM 1114 N N . GLY A 1 142 ? 11.681 -1.308 11.063 1.00 96.06 142 GLY A N 1
ATOM 1115 C CA . GLY A 1 142 ? 13.113 -1.410 11.338 1.00 96.06 142 GLY A CA 1
ATOM 1116 C C . GLY A 1 142 ? 13.824 -0.064 11.213 1.00 96.06 142 GLY A C 1
ATOM 1117 O O . GLY A 1 142 ? 13.370 0.936 11.767 1.00 96.06 142 GLY A O 1
ATOM 1118 N N . ASN A 1 143 ? 14.962 -0.043 10.520 1.00 95.75 143 ASN A N 1
ATOM 1119 C CA . ASN A 1 143 ? 15.828 1.136 10.482 1.00 95.75 143 ASN A CA 1
ATOM 1120 C C . ASN A 1 143 ? 15.162 2.348 9.822 1.00 95.75 143 ASN A C 1
ATOM 1122 O O . ASN A 1 143 ? 15.448 3.465 10.227 1.00 95.75 143 ASN A O 1
ATOM 1126 N N . PHE A 1 144 ? 14.224 2.154 8.891 1.00 97.00 144 PHE A N 1
ATOM 1127 C CA . PHE A 1 144 ? 13.523 3.270 8.248 1.00 97.00 144 PHE A CA 1
ATOM 1128 C C . PHE A 1 144 ? 12.763 4.158 9.245 1.00 97.00 144 PHE A C 1
ATOM 1130 O O . PHE A 1 144 ? 12.685 5.367 9.047 1.00 97.00 144 PHE A O 1
ATOM 1137 N N . ILE A 1 145 ? 12.269 3.603 10.354 1.00 96.19 145 ILE A N 1
ATOM 1138 C CA . ILE A 1 145 ? 11.558 4.376 11.382 1.00 96.19 145 ILE A CA 1
ATOM 1139 C C . ILE A 1 145 ? 12.346 4.533 12.693 1.00 96.19 145 ILE A C 1
ATOM 1141 O O . ILE A 1 145 ? 12.171 5.529 13.390 1.00 96.19 145 ILE A O 1
ATOM 1145 N N . ASN A 1 146 ? 13.245 3.599 13.023 1.00 94.62 146 ASN A N 1
ATOM 1146 C CA . ASN A 1 146 ? 13.857 3.531 14.357 1.00 94.62 146 ASN A CA 1
ATOM 1147 C C . ASN A 1 146 ? 15.251 4.166 14.475 1.00 94.62 146 ASN A C 1
ATOM 1149 O O . ASN A 1 146 ? 15.672 4.470 15.589 1.00 94.62 146 ASN A O 1
ATOM 1153 N N . ASP A 1 147 ? 16.004 4.328 13.381 1.00 93.62 147 ASP A N 1
ATOM 1154 C CA . ASP A 1 147 ? 17.433 4.676 13.471 1.00 93.62 147 ASP A CA 1
ATOM 1155 C C . ASP A 1 147 ? 17.733 6.186 13.451 1.00 93.62 147 ASP A C 1
ATOM 1157 O O . ASP A 1 147 ? 18.877 6.594 13.663 1.00 93.62 147 ASP A O 1
ATOM 1161 N N . GLY A 1 148 ? 16.718 7.015 13.191 1.00 95.94 148 GLY A N 1
ATOM 1162 C CA . GLY A 1 148 ? 16.843 8.469 13.098 1.00 95.94 148 GLY A CA 1
ATOM 1163 C C . GLY A 1 148 ? 17.563 8.987 11.845 1.00 95.94 148 GLY A C 1
ATOM 1164 O O . GLY A 1 148 ? 17.741 10.200 11.727 1.00 95.94 148 GLY A O 1
ATOM 1165 N N . LYS A 1 149 ? 17.983 8.114 10.919 1.00 95.75 149 LYS A N 1
ATOM 1166 C CA . LYS A 1 149 ? 18.661 8.477 9.663 1.00 95.75 149 LYS A CA 1
ATOM 1167 C C . LYS A 1 149 ? 17.668 8.726 8.545 1.00 95.75 149 LYS A C 1
ATOM 1169 O O . LYS A 1 149 ? 17.765 9.738 7.863 1.00 95.75 149 LYS A O 1
ATOM 1174 N N . SER A 1 150 ? 16.735 7.795 8.348 1.00 97.44 150 SER A N 1
ATOM 1175 C CA . SER A 1 150 ? 15.718 7.929 7.296 1.00 97.44 150 SER A CA 1
ATOM 1176 C C . SER A 1 150 ? 14.702 9.000 7.673 1.00 97.44 150 SER A C 1
ATOM 1178 O O . SER A 1 150 ? 14.405 9.884 6.878 1.00 97.44 150 SER A O 1
ATOM 1180 N N . ASN A 1 151 ? 14.240 8.955 8.924 1.00 97.50 151 ASN A N 1
ATOM 1181 C CA . ASN A 1 151 ? 13.335 9.935 9.503 1.00 97.50 151 ASN A CA 1
ATOM 1182 C C . ASN A 1 151 ? 13.895 10.385 10.855 1.00 97.50 151 ASN A C 1
ATOM 1184 O O . ASN A 1 151 ? 13.869 9.631 11.827 1.00 97.50 151 ASN A O 1
ATOM 1188 N N . SER A 1 152 ? 14.432 11.604 10.922 1.00 97.56 152 SER A N 1
ATOM 1189 C CA . SER A 1 152 ? 14.948 12.149 12.183 1.00 97.56 152 SER A CA 1
ATOM 1190 C C . SER A 1 152 ? 13.827 12.337 13.211 1.00 97.56 152 SER A C 1
ATOM 1192 O O . SER A 1 152 ? 12.683 12.623 12.855 1.00 97.56 152 SER A O 1
ATOM 1194 N N . LEU A 1 153 ? 14.147 12.243 14.507 1.00 97.06 153 LEU A N 1
ATOM 1195 C CA . LEU A 1 153 ? 13.156 12.449 15.571 1.00 97.06 153 LEU A CA 1
ATOM 1196 C C . LEU A 1 153 ? 12.485 13.831 15.488 1.00 97.06 153 LEU A C 1
ATOM 1198 O O . LEU A 1 153 ? 11.297 13.956 15.774 1.00 97.06 153 LEU A O 1
ATOM 1202 N N . SER A 1 154 ? 13.230 14.870 15.100 1.00 97.12 154 SER A N 1
ATOM 1203 C CA . SER A 1 154 ? 12.679 16.213 14.898 1.00 97.12 154 SER A CA 1
ATOM 1204 C C . SER A 1 154 ? 11.686 16.252 13.738 1.00 97.12 154 SER A C 1
ATOM 1206 O O . SER A 1 154 ? 10.626 16.855 13.887 1.00 97.12 154 SER A O 1
ATOM 1208 N N . TYR A 1 15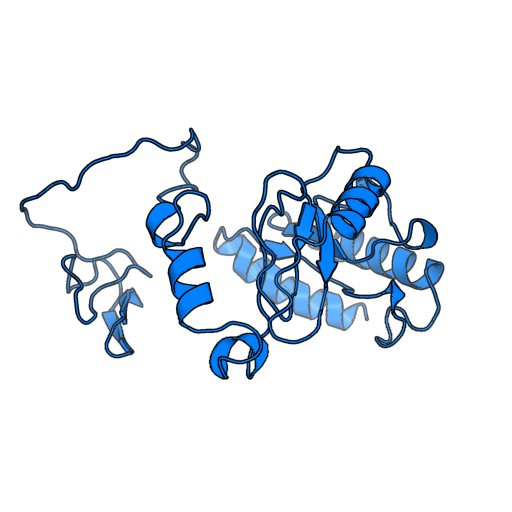5 ? 11.986 15.578 12.624 1.00 96.06 155 TYR A N 1
ATOM 1209 C CA . TYR A 1 155 ? 11.076 15.495 11.482 1.00 96.06 155 TYR A CA 1
ATOM 1210 C C . TYR A 1 155 ? 9.813 14.694 11.813 1.00 96.06 155 TYR A C 1
ATOM 1212 O O . TYR A 1 155 ? 8.708 15.142 11.516 1.00 96.06 155 TYR A O 1
ATOM 1220 N N . LEU A 1 156 ? 9.953 13.559 12.508 1.00 96.50 156 LEU A N 1
ATOM 1221 C CA . LEU A 1 156 ? 8.816 12.767 12.987 1.00 96.50 156 LEU A CA 1
ATOM 1222 C C . LEU A 1 156 ? 7.899 13.599 13.888 1.00 96.50 156 LEU A C 1
ATOM 1224 O O . LEU A 1 156 ? 6.694 13.634 13.662 1.00 96.50 156 LEU A O 1
ATOM 1228 N N . LYS A 1 157 ? 8.465 14.317 14.868 1.00 96.56 157 LYS A N 1
ATOM 1229 C CA . LYS A 1 157 ? 7.688 15.213 15.736 1.00 96.56 157 LYS A CA 1
ATOM 1230 C C . LYS A 1 157 ? 6.971 16.287 14.926 1.00 96.56 157 LYS A C 1
ATOM 1232 O O . LYS A 1 157 ? 5.767 16.415 15.066 1.00 96.56 157 LYS A O 1
ATOM 1237 N N . ALA A 1 158 ? 7.682 16.999 14.049 1.00 95.25 158 ALA A N 1
ATOM 1238 C CA . ALA A 1 158 ? 7.086 18.042 13.216 1.00 95.25 158 ALA A CA 1
ATOM 1239 C C . ALA A 1 158 ? 5.943 17.513 12.332 1.00 95.25 158 ALA A C 1
ATOM 1241 O O . ALA A 1 158 ? 4.927 18.187 12.184 1.00 95.25 158 ALA A O 1
ATOM 1242 N N . THR A 1 159 ? 6.096 16.302 11.789 1.00 94.69 159 THR A N 1
ATOM 1243 C CA . THR A 1 159 ? 5.077 15.631 10.972 1.00 94.69 159 THR A CA 1
ATOM 1244 C C . THR A 1 159 ? 3.844 15.288 11.802 1.00 94.69 159 THR A C 1
ATOM 1246 O O . THR A 1 159 ? 2.747 15.721 11.477 1.00 94.69 159 THR A O 1
ATOM 1249 N N . TYR A 1 160 ? 4.007 14.527 12.887 1.00 94.69 160 TYR A N 1
ATOM 1250 C CA . TYR A 1 160 ? 2.878 13.992 13.654 1.00 94.69 160 TYR A CA 1
ATOM 1251 C C . TYR A 1 160 ? 2.215 15.016 14.585 1.00 94.69 160 TYR A C 1
ATOM 1253 O O . TYR A 1 160 ? 1.178 14.720 15.162 1.00 94.69 160 TYR A O 1
ATOM 1261 N N . THR A 1 161 ? 2.782 16.218 14.728 1.00 95.12 161 THR A N 1
ATOM 1262 C CA . THR A 1 161 ? 2.113 17.359 15.379 1.00 95.12 161 THR A CA 1
ATOM 1263 C C . THR A 1 161 ? 1.568 18.385 14.381 1.00 95.12 161 THR A C 1
ATOM 1265 O O . THR A 1 161 ? 1.115 19.454 14.788 1.00 95.12 161 THR A O 1
ATOM 1268 N N . SER A 1 162 ? 1.681 18.131 13.075 1.00 93.19 162 SER A N 1
ATOM 1269 C CA . SER A 1 162 ? 1.173 19.024 12.032 1.00 93.19 162 SER A CA 1
ATOM 1270 C C . SER A 1 162 ? -0.339 18.881 11.901 1.00 93.19 162 SER A C 1
ATOM 1272 O O . SER A 1 162 ? -0.841 17.779 11.723 1.00 93.19 162 SER A O 1
ATOM 1274 N N . SER A 1 163 ? -1.064 20.000 11.846 1.00 91.94 163 SER A N 1
ATOM 1275 C CA . SER A 1 163 ? -2.515 20.013 11.595 1.00 91.94 163 SER A CA 1
ATOM 1276 C C . SER A 1 163 ? -2.916 19.508 10.201 1.00 91.94 163 SER A C 1
ATOM 1278 O O . SER A 1 163 ? -4.101 19.369 9.915 1.00 91.94 163 SER A O 1
ATOM 1280 N N . ASN A 1 164 ? -1.945 19.305 9.305 1.00 88.88 164 ASN A N 1
ATOM 1281 C CA . ASN A 1 164 ? -2.167 18.759 7.964 1.00 88.88 164 ASN A CA 1
ATOM 1282 C C . ASN A 1 164 ? -2.029 17.229 7.922 1.00 88.88 164 ASN A C 1
ATOM 1284 O O . ASN A 1 164 ? -2.169 16.638 6.853 1.00 88.88 164 ASN A O 1
ATOM 1288 N N . VAL A 1 165 ? -1.711 16.593 9.052 1.00 92.75 165 VAL A N 1
ATOM 1289 C CA . VAL A 1 165 ? -1.472 15.155 9.159 1.00 92.75 165 VAL A CA 1
ATOM 1290 C C . VAL A 1 165 ? -2.472 14.579 10.143 1.00 92.75 165 VAL A C 1
ATOM 1292 O O . VAL A 1 165 ? -2.455 14.941 11.310 1.00 92.75 165 VAL A O 1
ATOM 1295 N N . LEU A 1 166 ? -3.331 13.677 9.670 1.00 93.31 166 LEU A N 1
ATOM 1296 C CA . LEU A 1 166 ? -4.305 13.009 10.524 1.00 93.31 166 LEU A CA 1
ATOM 1297 C C . LEU A 1 166 ? -3.644 11.850 11.276 1.00 93.31 166 LEU A C 1
ATOM 1299 O O . LEU A 1 166 ? -3.092 10.932 10.665 1.00 93.31 166 LEU A O 1
ATOM 1303 N N . THR A 1 167 ? -3.740 11.875 12.597 1.00 94.69 167 THR A N 1
ATOM 1304 C CA . THR A 1 167 ? -3.266 10.820 13.497 1.00 94.69 167 THR A CA 1
ATOM 1305 C C . THR A 1 167 ? -4.424 9.987 14.048 1.00 94.69 167 THR A C 1
ATOM 1307 O O . THR A 1 167 ? -5.601 10.296 13.853 1.00 94.69 167 THR A O 1
ATOM 1310 N N . ILE A 1 168 ? -4.099 8.892 14.742 1.00 92.69 168 ILE A N 1
ATOM 1311 C CA . ILE A 1 168 ? -5.114 8.004 15.325 1.00 92.69 168 ILE A CA 1
ATOM 1312 C C . ILE A 1 168 ? -5.998 8.719 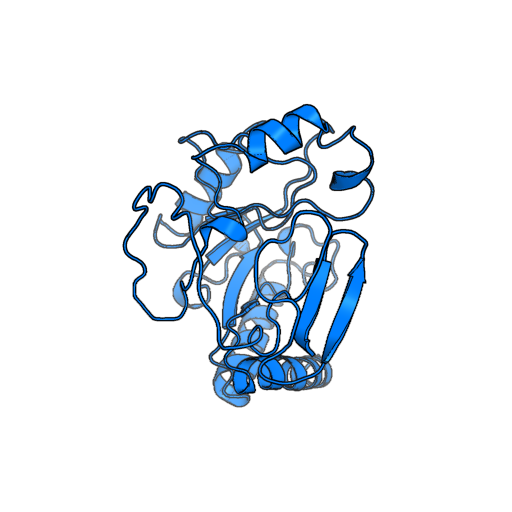16.358 1.00 92.69 168 ILE A C 1
ATOM 1314 O O . ILE A 1 168 ? -7.194 8.438 16.422 1.00 92.69 168 ILE A O 1
ATOM 1318 N N . ASP A 1 169 ? -5.439 9.679 17.099 1.00 91.50 169 ASP A N 1
ATOM 1319 C CA . ASP A 1 169 ? -6.154 10.448 18.124 1.00 91.50 169 ASP A CA 1
ATOM 1320 C C . ASP A 1 169 ? -7.193 11.404 17.512 1.00 91.50 169 ASP A C 1
ATOM 1322 O O . ASP A 1 169 ? -8.173 11.775 18.156 1.00 91.50 169 ASP A O 1
ATOM 1326 N N . GLU A 1 170 ? -7.010 11.768 16.242 1.00 91.12 170 GLU A N 1
ATOM 1327 C CA . GLU A 1 170 ? -7.850 12.721 15.514 1.00 91.12 170 GLU A CA 1
ATOM 1328 C C . GLU A 1 170 ? -8.903 12.037 14.629 1.00 91.12 170 GLU A C 1
ATOM 1330 O O . GLU A 1 170 ? -9.824 12.691 14.140 1.00 91.12 170 GLU A O 1
ATOM 1335 N N . LEU A 1 171 ? -8.802 10.718 14.425 1.00 86.38 171 LEU A N 1
ATOM 1336 C CA . LEU A 1 171 ? -9.674 9.962 13.521 1.00 86.38 171 LEU A CA 1
ATOM 1337 C C . LEU A 1 171 ? -11.132 9.884 14.022 1.00 86.38 171 LEU A C 1
ATOM 1339 O O . LEU A 1 171 ? -12.066 9.763 13.226 1.00 86.38 171 LEU A O 1
ATOM 1343 N N . GLY A 1 172 ? -11.335 9.964 15.342 1.00 84.19 172 GLY A N 1
ATOM 1344 C CA . GLY A 1 172 ? -12.654 9.934 15.977 1.00 84.19 172 GLY A CA 1
ATOM 1345 C C . GLY A 1 172 ? -13.473 8.673 15.659 1.00 84.19 172 GLY A C 1
ATOM 1346 O O . GLY A 1 172 ? -12.942 7.623 15.295 1.00 84.19 172 GLY A O 1
ATOM 1347 N N . ASN A 1 173 ? -14.802 8.766 15.785 1.00 83.19 173 ASN A N 1
ATOM 1348 C CA . ASN A 1 173 ? -15.724 7.678 15.430 1.00 83.19 173 ASN A CA 1
ATOM 1349 C C . ASN A 1 173 ? -16.086 7.707 13.935 1.00 83.19 173 ASN A C 1
ATOM 1351 O O . ASN A 1 173 ? -17.249 7.844 13.553 1.00 83.19 173 ASN A O 1
ATOM 1355 N N . TRP A 1 174 ? -15.078 7.608 13.069 1.00 84.56 174 TRP A N 1
ATOM 1356 C CA . TRP A 1 174 ? -15.259 7.655 11.614 1.00 84.56 174 TRP A CA 1
ATOM 1357 C C . TRP A 1 174 ? -16.199 6.558 11.076 1.00 84.56 174 TRP A C 1
ATOM 1359 O O . TRP A 1 174 ? -16.832 6.740 10.037 1.00 84.56 174 TRP A O 1
ATOM 1369 N N . GLN A 1 175 ? -16.334 5.437 11.794 1.00 77.69 175 GLN A N 1
ATOM 1370 C CA . GLN A 1 175 ? -17.159 4.293 11.390 1.00 77.69 175 GLN A CA 1
ATOM 1371 C C . GLN A 1 175 ? -18.665 4.524 11.560 1.00 77.69 175 GLN A C 1
ATOM 1373 O O . GLN A 1 175 ? -19.454 3.893 10.861 1.00 77.69 175 GLN A O 1
ATOM 1378 N N . SER A 1 176 ? -19.099 5.439 12.436 1.00 74.75 176 SER A N 1
ATOM 1379 C CA . SER A 1 176 ? -20.529 5.697 12.669 1.00 74.75 176 SER A CA 1
ATOM 1380 C C . SER A 1 176 ? -21.184 6.612 11.623 1.00 74.75 176 SER A C 1
ATOM 1382 O O . SER A 1 176 ? -22.279 7.118 11.856 1.00 74.75 176 SER A O 1
ATOM 1384 N N . GLY A 1 177 ? -20.532 6.849 10.478 1.00 52.72 177 GLY A N 1
ATOM 1385 C CA . GLY A 1 177 ? -21.136 7.520 9.320 1.00 52.72 177 GLY A CA 1
ATOM 1386 C C . GLY A 1 177 ? -21.265 9.044 9.410 1.00 52.72 177 GLY A C 1
ATOM 1387 O O . GLY A 1 177 ? -21.894 9.637 8.541 1.00 52.72 177 GLY A O 1
ATOM 1388 N N . ASN A 1 178 ? -20.653 9.700 10.400 1.00 47.34 178 ASN A N 1
ATOM 1389 C CA . ASN A 1 178 ? -20.662 11.163 10.527 1.00 47.34 178 ASN A CA 1
ATOM 1390 C C . ASN A 1 178 ? -19.311 11.778 10.117 1.00 47.34 178 ASN A C 1
ATOM 1392 O O . ASN A 1 178 ? -18.751 12.613 10.822 1.00 47.34 178 ASN A O 1
ATOM 1396 N N . GLY A 1 179 ? -18.764 11.320 8.987 1.00 48.38 179 GLY A N 1
ATOM 1397 C CA . GLY A 1 179 ? -17.528 11.829 8.387 1.00 48.38 179 GLY A CA 1
ATOM 1398 C C . GLY A 1 179 ? -17.732 13.190 7.716 1.00 48.38 179 GLY A C 1
ATOM 1399 O O . GLY A 1 179 ? -17.590 13.311 6.503 1.00 48.38 179 GLY A O 1
ATOM 1400 N N . GLY A 1 180 ? -18.114 14.201 8.495 1.00 41.03 180 GLY A N 1
ATOM 1401 C CA . GLY A 1 180 ? -18.044 15.611 8.119 1.00 41.03 180 GLY A CA 1
ATOM 1402 C C . GLY A 1 180 ? -16.787 16.218 8.733 1.00 41.03 180 GLY A C 1
ATOM 1403 O O . GLY A 1 180 ? -16.574 16.083 9.933 1.00 41.03 180 GLY A O 1
ATOM 1404 N N . GLY A 1 181 ? -15.945 16.817 7.890 1.00 44.03 181 GLY A N 1
ATOM 1405 C CA . GLY A 1 181 ? -14.605 17.296 8.219 1.00 44.03 181 GLY A CA 1
ATOM 1406 C C . GLY A 1 181 ? -14.476 18.166 9.474 1.00 44.03 181 GLY A C 1
ATOM 1407 O O . GLY A 1 181 ? -15.431 18.774 9.950 1.00 44.03 181 GLY A O 1
ATOM 1408 N N . GLY A 1 182 ? -13.231 18.192 9.960 1.00 50.38 182 GLY A N 1
ATOM 1409 C CA . GLY A 1 182 ? -12.720 18.858 11.154 1.00 50.38 182 GLY A CA 1
ATOM 1410 C C . GLY A 1 182 ? -13.602 19.941 11.767 1.00 50.38 182 GLY A C 1
ATOM 1411 O O . GLY A 1 182 ? -13.738 21.038 11.232 1.00 50.38 182 GLY A O 1
ATOM 1412 N N . SER A 1 183 ? -14.097 19.654 12.967 1.00 36.66 183 SER A N 1
ATOM 1413 C CA . SER A 1 183 ? -14.461 20.683 13.929 1.00 36.66 183 SER A CA 1
ATOM 1414 C C . SER A 1 183 ? -13.391 20.683 15.009 1.00 36.66 183 SER A C 1
ATOM 1416 O O . SER A 1 183 ? -13.287 19.740 15.789 1.00 36.66 183 SER A O 1
ATOM 1418 N N . THR A 1 184 ? -12.592 21.746 15.049 1.00 46.66 184 THR A N 1
ATOM 1419 C CA . THR A 1 184 ? -11.755 22.103 16.195 1.00 46.66 184 THR A CA 1
ATOM 1420 C C . THR A 1 184 ? -12.626 22.144 17.448 1.00 46.66 184 THR A C 1
ATOM 1422 O O . THR A 1 184 ? -13.374 23.103 17.647 1.00 46.66 184 THR A O 1
ATOM 1425 N N . THR A 1 185 ? -12.561 21.119 18.291 1.00 34.84 185 THR A N 1
ATOM 1426 C CA . THR A 1 185 ? -13.177 21.166 19.618 1.00 34.84 185 THR A CA 1
ATOM 1427 C C . THR A 1 185 ? -12.089 21.182 20.674 1.00 34.84 185 THR A C 1
ATOM 1429 O O . THR A 1 185 ? -11.424 20.186 20.942 1.00 34.84 185 THR A O 1
ATOM 1432 N N . THR A 1 186 ? -11.926 22.373 21.241 1.00 34.47 186 THR A N 1
ATOM 1433 C CA . THR A 1 186 ? -11.275 22.712 22.508 1.00 34.47 186 THR A CA 1
ATOM 1434 C C . THR A 1 186 ? -11.527 21.642 23.586 1.00 34.47 186 THR A C 1
ATOM 1436 O O . THR A 1 186 ? -12.606 21.042 23.589 1.00 34.47 186 THR A O 1
ATOM 1439 N N . PRO A 1 187 ? -10.593 21.402 24.529 1.00 33.59 187 PRO A N 1
ATOM 1440 C CA . PRO A 1 187 ? -10.701 20.283 25.461 1.00 33.59 187 PRO A CA 1
ATOM 1441 C C . PRO A 1 187 ? -11.886 20.483 26.414 1.00 33.59 187 PRO A C 1
ATOM 1443 O O . PRO A 1 187 ? -11.955 21.538 27.054 1.00 33.59 187 PRO A O 1
ATOM 1446 N N . PRO A 1 188 ? -12.784 19.499 26.596 1.00 36.38 188 PRO A N 1
ATOM 1447 C CA . PRO A 1 188 ? -13.684 19.526 27.727 1.00 36.38 188 PRO A CA 1
ATOM 1448 C C . PRO A 1 188 ? -12.927 19.010 28.952 1.00 36.38 188 PRO A C 1
ATOM 1450 O O . PRO A 1 188 ? -12.593 17.833 29.086 1.00 36.38 188 PRO A O 1
ATOM 1453 N N . THR A 1 189 ? -12.650 19.930 29.863 1.00 32.78 189 THR A N 1
ATOM 1454 C CA . THR A 1 189 ? -12.416 19.632 31.269 1.00 32.78 189 THR A CA 1
ATOM 1455 C C . THR A 1 189 ? -13.680 19.053 31.912 1.00 32.78 189 THR A C 1
ATOM 1457 O O . THR A 1 189 ? -14.798 19.471 31.623 1.00 32.78 189 THR A O 1
ATOM 1460 N N . SER A 1 190 ? -13.444 18.178 32.894 1.00 37.34 190 SER A N 1
ATOM 1461 C CA . SER A 1 190 ? -14.341 17.707 33.964 1.00 37.34 190 SER A CA 1
ATOM 1462 C C . SER A 1 190 ? -15.343 16.576 33.659 1.00 37.34 190 SER A C 1
ATOM 1464 O O . SER A 1 190 ? -16.410 16.778 33.101 1.00 37.34 190 SER A O 1
ATOM 1466 N N . GLY A 1 191 ? -15.000 15.384 34.167 1.00 34.12 191 GLY A N 1
ATOM 1467 C CA . GLY A 1 191 ? -15.693 14.794 35.320 1.00 34.12 191 GLY A CA 1
ATOM 1468 C C . GLY A 1 191 ? -17.000 14.032 35.072 1.00 34.12 191 GLY A C 1
ATOM 1469 O O . GLY A 1 191 ? -18.035 14.636 34.830 1.00 34.12 191 GLY A O 1
ATOM 1470 N N . GLY A 1 192 ? -16.982 12.717 35.330 1.00 34.97 192 GLY A N 1
ATOM 1471 C CA . GLY A 1 192 ? -18.192 11.992 35.742 1.00 34.97 192 GLY A CA 1
ATOM 1472 C C . GLY A 1 192 ? -18.304 10.538 35.281 1.00 34.97 192 GLY A C 1
ATOM 1473 O O . GLY A 1 192 ? -18.664 10.280 34.145 1.00 34.97 192 GLY A O 1
ATOM 1474 N N . SER A 1 193 ? -18.036 9.621 36.217 1.00 41.22 193 SER A N 1
ATOM 1475 C CA . SER A 1 193 ? -18.611 8.279 36.426 1.00 41.22 193 SER A CA 1
ATOM 1476 C C . SER A 1 193 ? -19.283 7.509 35.278 1.00 41.22 193 SER A C 1
ATOM 1478 O O . SER A 1 193 ? -20.320 7.914 34.765 1.00 41.22 193 SER A O 1
ATOM 1480 N N . GLY A 1 194 ? -18.870 6.243 35.120 1.00 54.88 194 GLY A N 1
ATOM 1481 C CA . GLY A 1 194 ? -19.866 5.158 35.131 1.00 54.88 194 GLY A CA 1
ATOM 1482 C C . GLY A 1 194 ? -19.719 4.003 34.143 1.00 54.88 194 GLY A C 1
ATOM 1483 O O . GLY A 1 194 ? -20.465 3.039 34.266 1.00 54.88 194 GLY A O 1
ATOM 1484 N N . SER A 1 195 ? -18.778 4.031 33.203 1.00 70.38 195 SER A N 1
ATOM 1485 C CA . SER A 1 195 ? -18.577 2.920 32.265 1.00 70.38 195 SER A CA 1
ATOM 1486 C C . SER A 1 195 ? -17.089 2.716 32.040 1.00 70.38 195 SER A C 1
ATOM 1488 O O . SER A 1 195 ? -16.390 3.663 31.688 1.00 70.38 195 SER A O 1
ATOM 1490 N N . GLY A 1 196 ? -16.594 1.494 32.245 1.00 86.19 196 GLY A N 1
ATOM 1491 C CA . GLY A 1 196 ? -15.239 1.141 31.826 1.00 86.19 196 GLY A CA 1
ATOM 1492 C C . GLY A 1 196 ? -15.037 1.378 30.322 1.00 86.19 196 GLY A C 1
ATOM 1493 O O . GLY A 1 196 ? -15.998 1.567 29.572 1.00 86.19 196 GLY A O 1
ATOM 1494 N N . ALA A 1 197 ? -13.788 1.360 29.867 1.00 90.19 197 ALA A N 1
ATOM 1495 C CA . ALA A 1 197 ? -13.450 1.415 28.453 1.00 90.19 197 ALA A CA 1
ATOM 1496 C C . ALA A 1 197 ? -14.119 0.246 27.696 1.00 90.19 197 ALA A C 1
ATOM 1498 O O . ALA A 1 197 ? -14.234 -0.855 28.248 1.00 90.19 197 ALA A O 1
ATOM 1499 N N . PRO A 1 198 ? -14.599 0.457 26.457 1.00 85.88 198 PRO A N 1
ATOM 1500 C CA . PRO A 1 198 ? -15.197 -0.611 25.656 1.00 85.88 198 PRO A CA 1
ATOM 1501 C C . PRO A 1 198 ? -14.179 -1.727 25.376 1.00 85.88 198 PRO A C 1
ATOM 1503 O O . PRO A 1 198 ? -12.975 -1.524 25.531 1.00 85.88 198 PRO A O 1
ATOM 1506 N N . LEU A 1 199 ? -14.646 -2.901 24.933 1.00 84.94 199 LEU A N 1
ATOM 1507 C CA . LEU A 1 199 ? -13.750 -3.958 24.449 1.00 84.94 199 LEU A CA 1
ATOM 1508 C C . LEU A 1 199 ? -12.839 -3.377 23.349 1.00 84.94 199 LEU A C 1
ATOM 1510 O O . LEU A 1 199 ? -13.320 -2.668 22.467 1.00 84.94 199 LEU A O 1
ATOM 1514 N N . TYR A 1 200 ? -11.535 -3.636 23.437 1.00 85.31 200 TYR A N 1
ATOM 1515 C CA . TYR A 1 200 ? -10.457 -3.044 22.628 1.00 85.31 200 TYR A CA 1
ATOM 1516 C C . TYR A 1 200 ? -10.159 -1.550 22.869 1.00 85.31 200 TYR A C 1
ATOM 1518 O O . TYR A 1 200 ? -9.267 -0.996 22.228 1.00 85.31 200 TYR A O 1
ATOM 1526 N N . GLY A 1 201 ? -10.835 -0.890 23.811 1.00 85.75 201 GLY A N 1
ATOM 1527 C CA . GLY A 1 201 ? -10.529 0.480 24.233 1.00 85.75 201 GLY A CA 1
ATOM 1528 C C . GLY A 1 201 ? -9.316 0.566 25.166 1.00 85.75 201 GLY A C 1
ATOM 1529 O O . GLY A 1 201 ? -8.984 -0.402 25.857 1.00 85.75 201 GLY A O 1
ATOM 1530 N N . GLN A 1 202 ? -8.664 1.733 25.210 1.00 92.50 202 GLN A N 1
ATOM 1531 C CA . GLN A 1 202 ? -7.569 1.993 26.147 1.00 92.50 202 GLN A CA 1
ATOM 1532 C C . GLN A 1 202 ? -8.100 2.095 27.581 1.00 92.50 202 GLN A C 1
ATOM 1534 O O . GLN A 1 202 ? -9.060 2.812 27.856 1.00 92.50 202 GLN A O 1
ATOM 1539 N N . CYS A 1 203 ? -7.451 1.381 28.493 1.00 96.12 203 CYS A N 1
ATOM 1540 C CA . CYS A 1 203 ? -7.810 1.298 29.908 1.00 96.12 203 CYS A CA 1
ATOM 1541 C C . CYS A 1 203 ? -6.638 1.643 30.842 1.00 96.12 203 CYS A C 1
ATOM 1543 O O . CYS A 1 203 ? -6.683 1.366 32.037 1.00 96.12 203 CYS A O 1
ATOM 1545 N N . GLY A 1 204 ? -5.557 2.213 30.307 1.00 95.31 204 GLY A N 1
ATOM 1546 C CA . GLY A 1 204 ? -4.380 2.589 31.084 1.00 95.31 204 GLY A CA 1
ATOM 1547 C C . GLY A 1 204 ? -3.202 3.024 30.218 1.00 95.31 204 GLY A C 1
ATOM 1548 O O . GLY A 1 204 ? -3.229 2.894 28.993 1.00 95.31 204 GLY A O 1
ATOM 1549 N N . GLY A 1 205 ? -2.166 3.538 30.876 1.00 94.56 205 GLY A N 1
ATOM 1550 C CA . GLY A 1 205 ? -0.971 4.102 30.251 1.00 94.56 205 GLY A CA 1
ATOM 1551 C C . GLY A 1 205 ? -0.524 5.380 30.957 1.00 94.56 205 GLY A C 1
ATOM 1552 O O . GLY A 1 205 ? -1.350 6.116 31.495 1.00 94.56 205 GLY A O 1
ATOM 1553 N N . SER A 1 206 ? 0.777 5.645 30.987 1.00 89.19 206 SER A N 1
ATOM 1554 C CA . SER A 1 206 ? 1.321 6.895 31.518 1.00 89.19 206 SER A CA 1
ATOM 1555 C C . SER A 1 206 ? 0.747 8.088 30.739 1.00 89.19 206 SER A C 1
ATOM 1557 O O . SER A 1 206 ? 0.790 8.123 29.513 1.00 89.19 206 SER A O 1
ATOM 1559 N N . GLY A 1 207 ? 0.134 9.036 31.456 1.00 86.38 207 GLY A N 1
ATOM 1560 C CA . GLY A 1 207 ? -0.574 10.184 30.874 1.00 86.38 207 GLY A CA 1
ATOM 1561 C C . GLY A 1 207 ? -2.045 9.947 30.492 1.00 86.38 207 GLY A C 1
ATOM 1562 O O . GLY A 1 207 ? -2.722 10.906 30.129 1.00 86.38 207 GLY A O 1
ATOM 1563 N N . TRP A 1 208 ? -2.572 8.721 30.610 1.00 90.38 208 TRP A N 1
ATOM 1564 C CA . TRP A 1 208 ? -3.983 8.424 30.328 1.00 90.38 208 TRP A CA 1
ATOM 1565 C C . TRP A 1 208 ? -4.913 8.991 31.410 1.00 90.38 208 TRP A C 1
ATOM 1567 O O . TRP A 1 208 ? -4.733 8.728 32.598 1.00 90.38 208 TRP A O 1
ATOM 1577 N N . THR A 1 209 ? -5.938 9.740 30.998 1.00 92.00 209 THR A N 1
ATOM 1578 C CA . THR A 1 209 ? -6.936 10.363 31.893 1.00 92.00 209 THR A CA 1
ATOM 1579 C C . THR A 1 209 ? -8.340 9.766 31.750 1.00 92.00 209 THR A C 1
ATOM 1581 O O . THR A 1 209 ? -9.274 10.226 32.409 1.00 92.00 209 THR A O 1
ATOM 1584 N N . GLY A 1 210 ? -8.500 8.749 30.896 1.00 89.50 210 GLY A N 1
ATOM 1585 C CA . GLY A 1 210 ? -9.768 8.060 30.664 1.00 89.50 210 GLY A CA 1
ATOM 1586 C C . GLY A 1 210 ? -10.034 6.901 31.637 1.00 89.50 210 GLY A C 1
ATOM 1587 O O . GLY A 1 210 ? -9.402 6.799 32.691 1.00 89.50 210 GLY A O 1
ATOM 1588 N N . PRO A 1 211 ? -10.978 6.001 31.303 1.00 91.88 211 PRO A N 1
ATOM 1589 C CA . PRO A 1 211 ? -11.333 4.872 32.158 1.00 91.88 211 PRO A CA 1
ATOM 1590 C C . PRO A 1 211 ? -10.139 3.955 32.442 1.00 91.88 211 PRO A C 1
ATOM 1592 O O . PRO A 1 211 ? -9.338 3.683 31.551 1.00 91.88 211 PRO A O 1
ATOM 1595 N N . THR A 1 212 ? -10.049 3.446 33.673 1.00 94.75 212 THR A N 1
ATOM 1596 C CA . THR A 1 212 ? -9.011 2.490 34.114 1.00 94.75 212 THR A CA 1
ATOM 1597 C C . THR A 1 212 ? -9.537 1.061 34.285 1.00 94.75 212 THR A C 1
ATOM 1599 O O . THR A 1 212 ? -8.820 0.151 34.696 1.00 94.75 212 THR A O 1
ATOM 1602 N N . THR A 1 213 ? -10.815 0.855 33.971 1.00 94.69 213 THR A N 1
ATOM 1603 C CA . THR A 1 213 ? -11.511 -0.435 33.995 1.00 94.69 213 THR A CA 1
ATOM 1604 C C . THR A 1 213 ? -12.135 -0.706 32.633 1.00 94.69 213 THR A C 1
ATOM 1606 O O . THR A 1 213 ? -12.271 0.210 31.827 1.00 94.69 213 THR A O 1
ATOM 1609 N N . CYS A 1 214 ? -12.519 -1.955 32.371 1.00 93.19 214 CYS A N 1
ATOM 1610 C CA . CYS A 1 214 ? -13.158 -2.362 31.121 1.00 93.19 214 CYS A CA 1
ATOM 1611 C C . CYS A 1 214 ? -14.654 -2.591 31.327 1.00 93.19 214 CYS A C 1
ATOM 1613 O O . CYS A 1 214 ? -15.049 -3.251 32.285 1.00 93.19 214 CYS A O 1
ATOM 1615 N N . ALA A 1 215 ? -15.485 -2.068 30.424 1.00 90.19 215 ALA A N 1
ATOM 1616 C CA . ALA A 1 215 ? -16.910 -2.393 30.366 1.00 90.19 215 ALA A CA 1
ATOM 1617 C C . ALA A 1 215 ? -17.1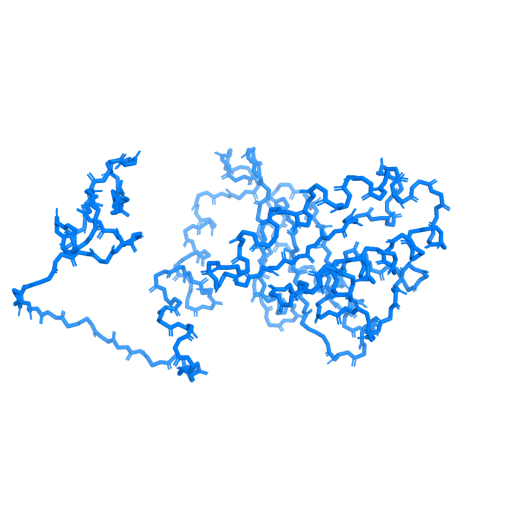33 -3.853 29.935 1.00 90.19 215 ALA A C 1
ATOM 1619 O O . ALA A 1 215 ? -18.125 -4.467 30.316 1.00 90.19 215 ALA A O 1
ATOM 1620 N N . SER A 1 216 ? -16.199 -4.412 29.160 1.00 81.25 216 SER A N 1
ATOM 1621 C CA . SER A 1 216 ? -16.128 -5.833 28.820 1.00 81.25 216 SER A CA 1
ATOM 1622 C C . SER A 1 216 ? -14.669 -6.253 28.629 1.00 81.25 216 SER A C 1
ATOM 1624 O O . SER A 1 216 ? -13.867 -5.474 28.113 1.00 81.25 216 SER A O 1
ATOM 1626 N N . GLY A 1 217 ? -14.326 -7.468 29.060 1.00 89.81 217 GLY A N 1
ATOM 1627 C CA . GLY A 1 217 ? -12.949 -7.967 29.077 1.00 89.81 217 GLY A CA 1
ATOM 1628 C C . GLY A 1 217 ? -12.151 -7.536 30.312 1.00 89.81 217 GLY A C 1
ATOM 1629 O O . GLY A 1 217 ? -12.698 -7.094 31.323 1.00 89.81 217 GLY A O 1
ATOM 1630 N N . THR A 1 218 ? -10.833 -7.699 30.248 1.00 95.31 218 THR A N 1
ATOM 1631 C CA . THR A 1 218 ? -9.881 -7.293 31.291 1.00 95.31 218 THR A CA 1
ATOM 1632 C C . THR A 1 218 ? -8.884 -6.296 30.724 1.00 95.31 218 THR A C 1
ATOM 1634 O O . THR A 1 218 ? -8.417 -6.460 29.600 1.00 95.31 218 THR A O 1
ATOM 1637 N N . CYS A 1 219 ? -8.496 -5.299 31.519 1.00 95.56 219 CYS A N 1
ATOM 1638 C CA . CYS A 1 219 ? -7.448 -4.373 31.117 1.00 95.56 219 CYS A CA 1
ATOM 1639 C C . CYS A 1 219 ? -6.097 -5.101 31.064 1.00 95.56 219 CYS A C 1
ATOM 1641 O O . CYS A 1 219 ? -5.562 -5.511 32.097 1.00 95.56 219 CYS A O 1
ATOM 1643 N N . LYS A 1 220 ? -5.566 -5.315 29.860 1.00 96.25 220 LYS A N 1
ATOM 1644 C CA . LYS A 1 220 ? -4.275 -5.960 29.617 1.00 96.25 220 LYS A CA 1
ATOM 1645 C C . LYS A 1 220 ? -3.209 -4.902 29.380 1.00 96.25 220 LYS A C 1
ATOM 1647 O O . LYS A 1 220 ? -3.314 -4.084 28.468 1.00 96.25 220 LYS A O 1
ATOM 1652 N N . TYR A 1 221 ? -2.168 -4.947 30.203 1.00 95.81 221 TYR A N 1
ATOM 1653 C CA . TYR A 1 221 ? -0.974 -4.135 30.019 1.00 95.81 221 TYR A CA 1
ATOM 1654 C C . TYR A 1 221 ? -0.286 -4.494 28.699 1.00 95.81 221 TYR A C 1
ATOM 1656 O O . TYR A 1 221 ? -0.026 -5.673 28.450 1.00 95.81 221 TYR A O 1
ATOM 1664 N N . SER A 1 222 ? 0.028 -3.487 27.882 1.00 82.44 222 SER A N 1
ATOM 1665 C CA . SER A 1 222 ? 0.843 -3.665 26.678 1.00 82.44 222 SER A CA 1
ATOM 1666 C C . SER A 1 222 ? 2.224 -3.045 26.852 1.00 82.44 222 SER A C 1
ATOM 1668 O O . SER A 1 222 ? 3.224 -3.706 26.585 1.00 82.44 222 SER A O 1
ATOM 1670 N N . ASN A 1 223 ? 2.289 -1.785 27.278 1.00 86.19 223 ASN A N 1
ATOM 1671 C CA . ASN A 1 223 ? 3.528 -1.076 27.579 1.00 86.19 223 ASN A CA 1
ATOM 1672 C C . ASN A 1 223 ? 3.257 0.086 28.555 1.00 86.19 223 ASN A C 1
ATOM 1674 O O . ASN A 1 223 ? 2.118 0.321 28.956 1.00 86.19 223 ASN A O 1
ATOM 1678 N N . GLU A 1 224 ? 4.308 0.813 28.948 1.00 88.88 224 GLU A N 1
ATOM 1679 C CA . GLU A 1 224 ? 4.237 1.923 29.913 1.00 88.88 224 GLU A CA 1
ATOM 1680 C C . GLU A 1 224 ? 3.183 2.983 29.558 1.00 88.88 224 GLU A C 1
ATOM 1682 O O . GLU A 1 224 ? 2.557 3.553 30.448 1.00 88.88 224 GLU A O 1
ATOM 1687 N N . TRP A 1 225 ? 2.940 3.209 28.270 1.00 86.56 225 TRP A N 1
ATOM 1688 C CA . TRP A 1 225 ? 2.065 4.261 27.755 1.00 86.56 225 TRP A CA 1
ATOM 1689 C C . TRP A 1 225 ? 0.687 3.736 27.343 1.00 86.56 225 TRP A C 1
ATOM 1691 O O . TRP A 1 225 ? -0.189 4.532 27.011 1.00 86.56 225 TRP A O 1
ATOM 1701 N N . TYR A 1 226 ? 0.465 2.415 27.371 1.00 89.94 226 TYR A N 1
ATOM 1702 C CA . TYR A 1 226 ? -0.737 1.816 26.797 1.00 89.94 226 TYR A CA 1
ATOM 1703 C C . TYR A 1 226 ? -1.154 0.486 27.443 1.00 89.94 226 TYR A C 1
ATOM 1705 O O . TYR A 1 226 ? -0.377 -0.463 27.577 1.00 89.94 226 TYR A O 1
ATOM 1713 N N . SER A 1 227 ? -2.434 0.390 27.798 1.00 93.69 227 SER A N 1
ATOM 1714 C CA . SER A 1 227 ? -3.126 -0.836 28.215 1.00 93.69 227 SER A CA 1
ATOM 1715 C C . SER A 1 227 ? -4.503 -0.893 27.556 1.00 93.69 227 SER A C 1
ATOM 1717 O O . SER A 1 227 ? -5.139 0.147 27.402 1.00 93.69 227 SER A O 1
ATOM 1719 N N . GLN A 1 228 ? -4.980 -2.083 27.192 1.00 95.94 228 GLN A N 1
ATOM 1720 C CA . GLN A 1 228 ? -6.191 -2.265 26.380 1.00 95.94 228 GLN A CA 1
ATOM 1721 C C . GLN A 1 228 ? -7.145 -3.304 26.975 1.00 95.94 228 GLN A C 1
ATOM 1723 O O . GLN A 1 228 ? -6.704 -4.312 27.525 1.00 95.94 228 GLN A O 1
ATOM 1728 N N . CYS A 1 229 ? -8.453 -3.093 26.836 1.00 94.38 229 CYS A N 1
ATOM 1729 C CA . CYS A 1 229 ? -9.470 -4.081 27.194 1.00 94.38 229 CYS A CA 1
ATOM 1730 C C . CYS A 1 229 ? -9.504 -5.251 26.204 1.00 94.38 229 CYS A C 1
ATOM 1732 O O . CYS A 1 229 ? -9.744 -5.032 25.019 1.00 94.38 229 CYS A O 1
ATOM 1734 N N . LEU A 1 230 ? -9.308 -6.483 26.690 1.00 90.06 230 LEU A N 1
ATOM 1735 C CA . LEU A 1 230 ? -9.358 -7.731 25.909 1.00 90.06 230 LEU A CA 1
ATOM 1736 C C . LEU A 1 230 ? -10.211 -8.805 26.585 1.00 90.06 230 LEU A C 1
ATOM 1738 O O . LEU A 1 230 ? -10.187 -8.875 27.838 1.00 90.06 230 LEU A O 1
#

Secondary structure (DSSP, 8-state):
-HHHHHHHHHHHHHHHHTT--EEE-TTTTGGG--STTTTT-HHHHHHHHHHHHIIIIIIT---SEEEEEE---GGG---TTS-SEEEEEE--STT-----HHHHHHHHHHHTT-SEEEEEEESSPPP--TTS--S-EEE-STHHHHSSSSS-HHHHHHHHT-TTS--GGG--SGGGT------------------PBPTTSEEE-TT--S-SSBSSS-EEEEETTEEEE-

Sequence (230 aa):
ILRDIDAIATQLKRLQSAGVPVLWRPLHEAEGGWFWWGAKGADPAKKLYALLYDRLTNHHGINNLIWIWNSVATSWYPGNNAVDMVSADIYPNAGDHSNQASTFSKLKSLCGDSKTIALTECGVIPDWSSSAPWAYWLVWGGNFINDGKSNSLSYLKATYTSSNVLTIDELGNWQSGNGGGGSTTTPPTSGGSGSGAPLYGQCGGSGWTGPTTCASGTCKYSNEWYSQCL

Radius of gyration: 20.66 Å; chains: 1; bounding box: 40×46×56 Å

Foldseek 3Di:
DLVVLVVVLVVLVVCVVVVHADADEPPAPLCVLPDVLNVVHQPSVLVVLVVSQCCNCVVSVRDRYQYEYEDLDLSNDNAPVSHQAYEYAEEDFAPPQAQPLVSQVSRCVSHVVPHQYANDEYLAHHDCDPSRNHPYYDYDDDCSPPVCRNPHPVNVVCQVPDPSHDDPVNCPPVVVPPPDDDDDDDDDDDDDDDAAAEAFGWQDAVPDPDHVAYNDAGFADDDRGTTTGD